Protein 6B8F (pdb70)

Sequence (172 aa):
TTSQVRQNYHQQQDSEAAINRRQINLELYASSYVYLSMSYYFDRDDDVALKKNFAKKYFLHHQQSHEEEERREEHAEKKLMKKLLQNQRGGRIFLQQDIIQQKKPDEDDWEESGLNAMEEAALHLEKKNNVNQQSSLLELLHKLATTDDKNDPHLADDFFIIEETHYLNEEQVKKAIKELGDHVTNLRKKMGGAAPPEESSGGLLAEYLFDKKHHTLGG

Solvent-accessible surface area: 9578 Å² total; per-residue (Å²): 162,28,182,81,70,145,89,12,69,133,60,0,28,44,6,0,21,153,1,3,34,43,1,21,44,0,14,91,8,1,68,30,0,2,120,17,1,92,98,139,98,33,64,18,90,26,0,12,100,32,0,48,105,28,5,105,54,4,127,94,28,0,80,88,0,50,130,0,0,80,102,25,3,0,124,48,136,104,124,113,78,115,149,16,122,88,121,68,12,122,15,0,15,40,0,0,58,30,0,37,122,15,1,114,67,0,25,101,33,0,91,106,7,42,67,38,0,75,99,73,113,1,95,97,0,9,73,20,0,73,86,84,5,34,90,69,4,87,130,14,35,130,69,3,23,59,18,3,59,72,0,139,173,79,31,9,60,157,37,48,122,4,11,108,62,3,5,99,146,72,30,76

GO terms:
  GO:0044754 autolysosome (C, IDA)
  GO:0005506 iron ion binding (F, TAS)
  GO:0070288 ferritin complex (C, TAS)
  GO:0006879 intracellular iron ion homeostasis (P, TAS)
  GO:0005515 protein binding (F, IPI)
  GO:1904724 tertiary granule lumen (C, TAS)
  GO:1904813 ficolin-1-rich granule lumen (C, TAS)
  GO:0005576 extracellular region (C, TAS)
  GO:0005829 cytosol (C, TAS)
  GO:0042802 identical protein binding (F, IPI)
  GO:0005829 cytosol (C, IDA)
  GO:0140315 iron ion sequestering activity (F, IDA)
  GO:0044754 autolysosome (C, IPI)
  GO:0048147 negative regulation of fibroblast proliferation (P, IDA)
  GO:0005737 cytoplasm (C, EXP)
  GO:0005764 lysosome (C, EXP)
  GO:0008198 ferrous iron binding (F, IMP)
  GO:0070062 extracellular exosome (C, HDA)
  GO:0005634 nucleus (C, HDA)
  GO:0004322 ferroxidase activity (F, IMP)

CATH classification: 1.20.1260.10

B-factor: mean 10.61, std 6.51, range [4.01, 51.06]

Structure (mmCIF, N/CA/C/O backbone):
data_6B8F
#
_entry.id   6B8F
#
_cell.length_a   180.040
_cell.length_b   180.040
_cell.length_c   180.040
_cell.angle_alpha   90.00
_cell.angle_beta   90.00
_cell.angle_gamma   90.00
#
_symmetry.space_group_name_H-M   'F 4 3 2'
#
loop_
_entity.id
_entity.type
_entity.pdbx_description
1 polymer 'Ferritin heavy chain'
2 non-polymer 'FE (III) ION'
3 non-polymer 'CALCIUM ION'
4 water water
#
loop_
_atom_site.group_PDB
_atom_site.id
_atom_site.type_symbol
_atom_site.label_atom_id
_atom_site.label_alt_id
_atom_site.label_comp_id
_atom_site.label_asym_id
_atom_site.label_entity_id
_atom_site.label_seq_id
_atom_site.pdbx_PDB_ins_code
_atom_site.Cartn_x
_atom_site.Cartn_y
_atom_site.Cartn_z
_atom_site.occupancy
_atom_site.B_iso_or_equiv
_atom_site.auth_seq_id
_atom_site.auth_comp_id
_atom_site.auth_asym_id
_atom_site.auth_atom_id
_atom_site.pdbx_PDB_model_num
ATOM 1 N N A THR A 1 5 ? 18.956 23.265 55.872 0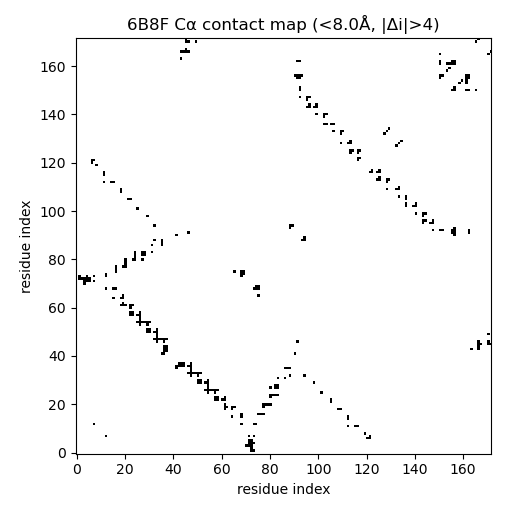.55 21.15 5 THR A N 1
ATOM 2 N N B THR A 1 5 ? 16.981 24.490 55.200 0.45 20.84 5 THR A N 1
ATOM 3 C CA A THR A 1 5 ? 19.341 23.427 54.477 0.55 18.24 5 THR A CA 1
ATOM 4 C CA B THR A 1 5 ? 18.077 23.723 54.619 0.45 21.19 5 THR A CA 1
ATOM 5 C C A THR A 1 5 ? 18.865 22.217 53.653 0.55 12.98 5 THR A C 1
ATOM 6 C C B THR A 1 5 ? 17.537 22.839 53.502 0.45 17.37 5 THR A C 1
ATOM 7 O O A THR A 1 5 ? 18.877 21.098 54.086 0.55 15.19 5 THR A O 1
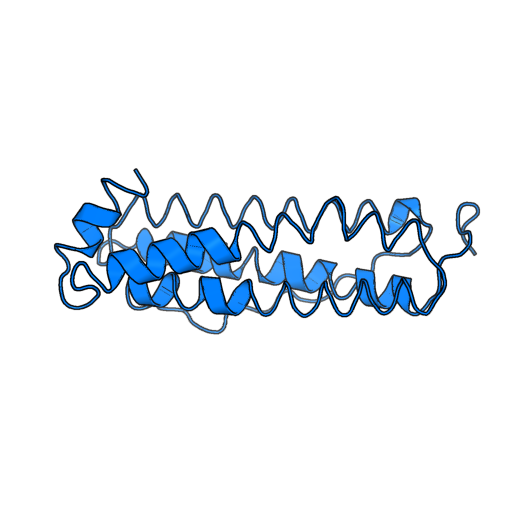ATOM 8 O O B THR A 1 5 ? 16.335 22.518 53.544 0.45 20.11 5 THR A O 1
ATOM 29 N N . SER A 1 6 ? 18.368 22.495 52.481 1.00 11.62 6 SER A N 1
ATOM 30 C CA . SER A 1 6 ? 17.946 21.458 51.574 1.00 8.21 6 SER A CA 1
ATOM 31 C C . SER A 1 6 ? 19.076 20.481 51.297 1.00 7.51 6 SER A C 1
ATOM 32 O O . SER A 1 6 ? 20.226 20.870 51.090 1.00 8.54 6 SER A O 1
ATOM 39 N N . GLN A 1 7 ? 18.713 19.192 51.236 1.00 6.65 7 GLN A N 1
ATOM 40 C CA . GLN A 1 7 ? 19.664 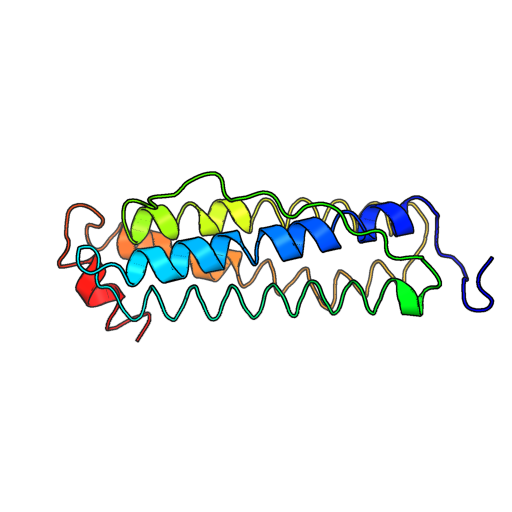18.120 50.969 1.00 6.84 7 GLN A CA 1
ATOM 41 C C . GLN A 1 7 ? 20.336 18.227 49.614 1.00 6.46 7 GLN A C 1
ATOM 42 O O . GLN A 1 7 ? 21.368 17.584 49.402 1.00 8.12 7 GLN A O 1
ATOM 56 N N . VAL A 1 8 ? 19.758 18.975 48.683 1.00 6.06 8 VAL A N 1
ATOM 57 C CA . VAL A 1 8 ? 20.354 19.110 47.359 1.00 6.27 8 VAL A CA 1
ATOM 58 C C . VAL A 1 8 ? 21.238 20.334 47.247 1.00 6.70 8 VAL A C 1
ATOM 59 O O . VAL A 1 8 ? 21.985 20.461 46.275 1.00 8.25 8 VAL A O 1
ATOM 72 N N . ARG A 1 9 ? 21.155 21.271 48.182 1.00 6.18 9 ARG A N 1
ATOM 73 C CA . ARG A 1 9 ? 21.790 22.569 47.993 1.00 6.31 9 ARG A CA 1
ATOM 74 C C . ARG A 1 9 ? 23.309 22.449 48.010 1.00 6.61 9 ARG A C 1
ATOM 75 O O . ARG A 1 9 ? 23.874 21.883 48.947 1.00 8.69 9 ARG A O 1
ATOM 96 N N . GLN A 1 10 ? 23.961 23.039 47.030 1.00 5.94 10 GLN A N 1
ATOM 97 C CA . GLN A 1 10 ? 25.412 22.990 46.941 1.00 6.37 10 GLN A CA 1
ATOM 98 C C . GLN A 1 10 ? 25.867 24.185 46.117 1.00 6.04 10 GLN A C 1
ATOM 99 O O . GLN A 1 10 ? 25.405 24.365 44.985 1.00 6.24 10 GLN A O 1
ATOM 113 N N . ASN A 1 11 ? 26.745 24.994 46.670 1.00 6.43 11 ASN A N 1
ATOM 114 C CA . ASN A 1 11 ? 27.323 26.135 45.953 1.00 6.60 11 ASN A CA 1
ATOM 115 C C . ASN A 1 11 ? 26.280 27.139 45.505 1.00 6.28 11 ASN A C 1
ATOM 116 O O . ASN A 1 11 ? 26.472 27.788 44.478 1.00 6.77 11 ASN A O 1
ATOM 127 N N . TYR A 1 12 ? 25.198 27.325 46.280 1.00 6.22 12 TYR A N 1
ATOM 128 C CA . TYR A 1 12 ? 24.078 28.163 45.878 1.00 6.14 12 TYR A CA 1
ATOM 129 C C . TYR A 1 12 ? 23.902 29.243 46.933 1.00 6.02 12 TYR A C 1
ATOM 130 O O . TYR A 1 12 ? 23.387 28.995 48.029 1.00 8.06 12 TYR A O 1
ATOM 148 N N . HIS A 1 13 ? 24.343 30.457 46.618 1.00 6.14 13 HIS A N 1
ATOM 149 C CA . HIS A 1 13 ? 24.368 31.533 47.597 1.00 6.39 13 HIS A CA 1
ATOM 150 C C . HIS A 1 13 ? 22.960 32.050 47.886 1.00 5.96 13 HIS A C 1
ATOM 151 O O . HIS A 1 13 ? 22.113 32.115 46.993 1.00 6.31 13 HIS A O 1
ATOM 165 N N . GLN A 1 14 ? 22.724 32.486 49.124 1.00 6.53 14 GLN A N 1
ATOM 166 C CA A GLN A 1 14 ? 21.439 33.081 49.446 0.28 6.97 14 GLN A CA 1
ATOM 167 C CA B GLN A 1 14 ? 21.482 33.144 49.503 0.40 5.89 14 GLN A CA 1
ATOM 168 C CA C GLN A 1 14 ? 21.447 33.092 49.459 0.32 8.20 14 GLN A CA 1
ATOM 169 C C . GLN A 1 14 ? 21.120 34.288 48.569 1.00 6.06 14 GLN A C 1
ATOM 170 O O . GLN A 1 14 ? 19.942 34.512 48.250 1.00 6.51 14 GLN A O 1
ATOM 208 N N . ASP A 1 15 ? 22.121 35.057 48.142 1.00 6.34 15 ASP A N 1
ATOM 209 C CA . ASP A 1 15 ? 21.842 36.208 47.293 1.00 6.57 15 ASP A CA 1
ATOM 210 C C . ASP A 1 15 ? 21.346 35.757 45.920 1.00 5.59 15 ASP A C 1
ATOM 211 O O . ASP A 1 15 ? 20.517 36.414 45.297 1.00 6.16 15 ASP A O 1
ATOM 220 N N . SER A 1 16 ? 21.906 34.657 45.414 1.00 5.72 16 SER A N 1
ATOM 221 C CA . SER A 1 16 ? 21.493 34.099 44.130 1.00 5.49 16 SER A CA 1
ATOM 222 C C . SER A 1 16 ? 20.051 33.604 44.212 1.00 5.45 16 SER A C 1
ATOM 223 O O . SER A 1 16 ? 19.246 33.861 43.316 1.00 5.69 16 SER A O 1
ATOM 231 N N . GLU A 1 17 ? 19.729 32.904 45.297 1.00 5.61 17 GLU A N 1
ATOM 232 C CA . GLU A 1 17 ? 18.362 32.433 45.538 1.00 5.54 17 GLU A CA 1
ATOM 233 C C . GLU A 1 17 ? 17.381 33.597 45.513 1.00 5.26 17 GLU A C 1
ATOM 234 O O . GLU A 1 17 ? 16.313 33.525 44.886 1.00 5.56 17 GLU A O 1
ATOM 246 N N . ALA A 1 18 ? 17.722 34.692 46.202 1.00 5.42 18 ALA A N 1
ATOM 247 C CA . ALA A 1 18 ? 16.859 35.865 46.215 1.00 5.97 18 ALA A CA 1
ATOM 248 C C . ALA A 1 18 ? 16.721 36.483 44.835 1.00 5.66 18 ALA A C 1
ATOM 249 O O . ALA A 1 18 ? 15.623 36.888 44.418 1.00 6.04 18 ALA A O 1
ATOM 256 N N . ALA A 1 19 ? 17.826 36.568 44.097 1.00 5.67 19 ALA A N 1
ATOM 257 C CA . ALA A 1 19 ? 17.801 37.147 42.758 1.00 5.75 19 ALA A CA 1
ATOM 258 C C . ALA A 1 19 ? 16.955 36.321 41.809 1.00 5.12 19 ALA A C 1
ATOM 259 O O . ALA A 1 19 ? 16.293 36.877 40.935 1.00 5.67 19 ALA A O 1
ATOM 266 N N . ILE A 1 20 ? 16.973 35.003 41.961 1.00 5.02 20 ILE A N 1
ATOM 267 C CA . ILE A 1 20 ? 16.119 34.150 41.147 1.00 4.97 20 ILE A CA 1
ATOM 268 C C . ILE A 1 20 ? 14.644 34.400 41.474 1.00 4.87 20 ILE A C 1
ATOM 269 O O . ILE A 1 20 ? 13.819 34.471 40.561 1.00 5.04 20 ILE A O 1
ATOM 285 N N . ASN A 1 21 ? 14.291 34.558 42.764 1.00 4.79 21 ASN A N 1
ATOM 286 C CA . ASN A 1 21 ? 12.919 34.926 43.074 1.00 4.89 21 ASN A CA 1
ATOM 287 C C . ASN A 1 21 ? 12.521 36.242 42.422 1.00 4.70 21 ASN A C 1
ATOM 288 O O . ASN A 1 21 ? 11.392 36.384 41.928 1.00 5.17 21 ASN A O 1
ATOM 299 N N . ARG A 1 22 ? 13.407 37.230 42.420 1.00 4.98 22 ARG A N 1
ATOM 300 C CA A ARG A 1 22 ? 13.085 38.497 41.759 0.60 5.01 22 ARG A CA 1
ATOM 301 C CA B ARG A 1 22 ? 13.090 38.501 41.769 0.40 6.65 22 ARG A CA 1
ATOM 302 C C . ARG A 1 22 ? 12.905 38.304 40.272 1.00 5.13 22 ARG A C 1
ATOM 303 O O . ARG A 1 22 ? 12.013 38.908 39.664 1.00 5.72 22 ARG A O 1
ATOM 343 N N . GLN A 1 23 ? 13.751 37.476 39.646 1.00 5.16 23 GLN A N 1
ATOM 344 C CA . GLN A 1 23 ? 13.655 37.249 38.215 1.00 5.13 23 GLN A CA 1
ATOM 345 C C . GLN A 1 23 ? 12.366 36.529 37.856 1.00 4.95 23 GLN A C 1
ATOM 346 O O . GLN A 1 23 ? 11.758 36.826 36.812 1.00 5.35 23 GLN A O 1
ATOM 360 N N . ILE A 1 24 ? 11.934 35.579 38.689 1.00 4.69 24 ILE A N 1
ATOM 361 C CA . ILE A 1 24 ? 10.643 34.919 38.471 1.00 4.76 24 ILE A CA 1
ATOM 362 C C . ILE A 1 24 ? 9.549 35.978 38.382 1.00 4.64 24 ILE A C 1
ATOM 363 O O . ILE A 1 24 ? 8.699 35.954 37.492 1.00 5.13 24 ILE A O 1
ATOM 379 N N . ASN A 1 25 ? 9.537 36.903 39.341 1.00 4.75 25 ASN A N 1
ATOM 380 C CA . ASN A 1 25 ? 8.508 37.946 39.319 1.00 4.67 25 ASN A CA 1
ATOM 381 C C . ASN A 1 25 ? 8.582 38.779 38.057 1.00 4.61 25 ASN A C 1
ATOM 382 O O . ASN A 1 25 ? 7.545 39.126 37.479 1.00 5.07 25 ASN A O 1
ATOM 393 N N . LEU A 1 26 ? 9.793 39.132 37.618 1.00 4.84 26 LEU A N 1
ATOM 394 C CA . LEU A 1 26 ? 9.950 39.971 36.433 1.00 5.24 26 LEU A CA 1
ATOM 395 C C . LEU A 1 26 ? 9.457 39.271 35.173 1.00 5.12 26 LEU A C 1
ATOM 396 O O . LEU A 1 26 ? 8.839 39.899 34.311 1.00 5.52 26 LEU A O 1
ATOM 412 N N . GLU A 1 27 ? 9.708 37.975 35.042 1.00 5.15 27 GLU A N 1
ATOM 413 C CA . GLU A 1 27 ? 9.212 37.231 33.892 1.00 5.22 27 GLU A CA 1
ATOM 414 C C . GLU A 1 27 ? 7.698 37.144 33.922 1.00 5.05 27 GLU A C 1
ATOM 415 O O . GLU A 1 27 ? 7.032 37.272 32.886 1.00 5.34 27 GLU A O 1
ATOM 427 N N . LEU A 1 28 ? 7.111 36.914 35.106 1.00 4.72 28 LEU A N 1
ATOM 428 C CA . LEU A 1 28 ? 5.660 36.916 35.229 1.00 4.94 28 LEU A CA 1
ATOM 429 C C . LEU A 1 28 ? 5.080 38.285 34.900 1.00 4.58 28 LEU A C 1
ATOM 430 O O . LEU A 1 28 ? 4.010 38.386 34.269 1.00 5.29 28 LEU A O 1
ATOM 446 N N . TYR A 1 29 ? 5.746 39.358 35.312 1.00 4.73 29 TYR A N 1
ATOM 447 C CA . TYR A 1 29 ? 5.348 40.715 34.960 1.00 4.88 29 TYR A CA 1
ATOM 448 C C . TYR A 1 29 ? 5.373 40.904 33.461 1.00 4.72 29 TYR A C 1
ATOM 449 O O . TYR A 1 29 ? 4.407 41.406 32.866 1.00 5.03 29 TYR A O 1
ATOM 467 N N . ALA A 1 30 ? 6.460 40.490 32.808 1.00 4.91 30 ALA A N 1
ATOM 468 C CA . ALA A 1 30 ? 6.524 40.613 31.350 1.00 5.13 30 ALA A CA 1
ATOM 469 C C . ALA A 1 30 ? 5.393 39.840 30.687 1.00 4.74 30 ALA A C 1
ATOM 470 O O . ALA A 1 30 ? 4.789 40.316 29.723 1.00 5.22 30 ALA A O 1
ATOM 477 N N . SER A 1 31 ? 5.076 38.641 31.194 1.00 4.86 31 SER A N 1
ATOM 478 C CA A SER A 1 31 ? 3.956 37.892 30.661 0.88 4.92 31 SER A CA 1
ATOM 479 C CA B SER A 1 31 ? 3.949 37.894 30.651 0.12 4.96 31 SER A CA 1
ATOM 480 C C . SER A 1 31 ? 2.670 38.711 30.732 1.00 4.66 31 SER A C 1
ATOM 481 O O . SER A 1 31 ? 1.840 38.683 29.803 1.00 5.14 31 SER A O 1
ATOM 495 N N . TYR A 1 32 ? 2.469 39.418 31.837 1.00 4.58 32 TYR A N 1
ATOM 496 C CA . TYR A 1 32 ? 1.247 40.186 32.055 1.00 4.66 32 TYR A CA 1
ATOM 497 C C . TYR A 1 32 ? 1.201 41.410 31.154 1.00 4.50 32 TYR A C 1
ATOM 498 O O . TYR A 1 32 ? 0.146 41.741 30.599 1.00 4.96 32 TYR A O 1
ATOM 516 N N . VAL A 1 33 ? 2.337 42.087 30.963 1.00 4.80 33 VAL A N 1
ATOM 517 C CA . VAL A 1 33 ? 2.396 43.211 30.017 1.00 4.96 33 VAL A CA 1
ATOM 518 C C . VAL A 1 33 ? 1.987 42.748 28.635 1.00 4.61 33 VAL A C 1
ATOM 519 O O . VAL A 1 33 ? 1.172 43.395 27.956 1.00 4.71 33 VAL A O 1
ATOM 532 N N . TYR A 1 34 ? 2.549 41.629 28.181 1.00 4.57 34 TYR A N 1
ATOM 533 C CA . TYR A 1 34 ? 2.209 41.135 26.858 1.00 4.73 34 TYR A CA 1
ATOM 534 C C . TYR A 1 34 ? 0.744 40.721 26.751 1.00 4.72 34 TYR A C 1
ATOM 535 O O . TYR A 1 34 ? 0.129 40.904 25.698 1.00 5.16 34 TYR A O 1
ATOM 553 N N . LEU A 1 35 ? 0.169 40.148 27.807 1.00 4.57 35 LEU A N 1
ATOM 554 C CA . LEU A 1 35 ? -1.249 39.815 27.821 1.00 4.86 35 LEU A CA 1
ATOM 555 C C . LEU A 1 35 ? -2.099 41.066 27.617 1.00 4.54 35 LEU A C 1
ATOM 556 O O . LEU A 1 35 ? -3.050 41.082 26.833 1.00 4.85 35 LEU A O 1
ATOM 572 N N . SER A 1 36 ? -1.751 42.132 28.344 1.00 4.49 36 SER A N 1
ATOM 573 C CA . SER A 1 36 ? -2.448 43.410 28.190 1.00 4.51 36 SER A CA 1
ATOM 574 C C . SER A 1 36 ? -2.346 43.928 26.771 1.00 4.63 36 SER A C 1
ATOM 575 O O . SER A 1 36 ? -3.354 44.348 26.174 1.00 5.16 36 SER A O 1
ATOM 583 N N . MET A 1 37 ? -1.140 43.935 26.217 1.00 4.55 37 MET A N 1
ATOM 584 C CA . MET A 1 37 ? -0.958 44.403 24.847 1.00 4.83 37 MET A CA 1
ATOM 585 C C . MET A 1 37 ? -1.808 43.586 23.889 1.00 4.84 37 MET A C 1
ATOM 586 O O . MET A 1 37 ? -2.439 44.130 22.989 1.00 5.27 37 MET A O 1
ATOM 600 N N . SER A 1 38 ? -1.793 42.272 24.044 1.00 4.89 38 SER A N 1
ATOM 601 C CA . SER A 1 38 ? -2.530 41.406 23.133 1.00 5.03 38 SER A CA 1
ATOM 602 C C . SER A 1 38 ? -3.981 41.829 23.011 1.00 4.90 38 SER A C 1
ATOM 603 O O . SER A 1 38 ? -4.507 42.009 21.919 1.00 5.40 38 SER A O 1
ATOM 611 N N . TYR A 1 39 ? -4.653 41.936 24.165 1.00 4.71 39 TYR A N 1
ATOM 612 C CA . TYR A 1 39 ? -6.071 42.218 24.129 1.00 4.96 39 TYR A CA 1
ATOM 613 C C . TYR A 1 39 ? -6.377 43.657 23.785 1.00 5.15 39 TYR A C 1
ATOM 614 O O . TYR A 1 39 ? -7.490 43.931 23.300 1.00 6.35 39 TYR A O 1
ATOM 632 N N . TYR A 1 40 ? -5.438 44.582 23.911 1.00 4.67 40 TYR A N 1
ATOM 633 C CA . TYR A 1 40 ? -5.626 45.910 23.354 1.00 4.82 40 TYR A CA 1
ATOM 634 C C . TYR A 1 40 ? -5.861 45.824 21.845 1.00 4.50 40 TYR A C 1
ATOM 635 O O . TYR A 1 40 ? -6.743 46.481 21.292 1.00 4.85 40 TYR A O 1
ATOM 653 N N . PHE A 1 41 ? -5.060 44.987 21.153 1.00 4.53 41 PHE A N 1
ATOM 654 C CA . PHE A 1 41 ? -5.195 44.840 19.707 1.00 4.97 41 PHE A CA 1
ATOM 655 C C . PHE A 1 41 ? -6.439 44.080 19.294 1.00 4.90 41 PHE A C 1
ATOM 656 O O . PHE A 1 41 ? -6.807 44.127 18.111 1.00 5.80 41 PHE A O 1
ATOM 673 N N . ASP A 1 42 ? -7.085 43.397 20.235 1.00 4.84 42 ASP A N 1
ATOM 674 C CA . ASP A 1 42 ? -8.360 42.725 20.045 1.00 5.21 42 ASP A CA 1
ATOM 675 C C . ASP A 1 42 ? -9.561 43.651 20.223 1.00 5.04 42 ASP A C 1
ATOM 676 O O . ASP A 1 42 ? -10.700 43.237 19.944 1.00 6.28 42 ASP A O 1
ATOM 685 N N . ARG A 1 43 ? -9.361 44.876 20.677 1.00 4.95 43 ARG A N 1
ATOM 686 C CA . ARG A 1 43 ? -10.463 45.814 20.785 1.00 5.15 43 ARG A CA 1
ATOM 687 C C . ARG A 1 43 ? -11.067 46.090 19.420 1.00 4.87 43 ARG A C 1
ATOM 688 O O . ARG A 1 43 ? -10.368 46.188 18.404 1.00 5.46 43 ARG A O 1
ATOM 709 N N . ASP A 1 44 ? -12.384 46.337 19.386 1.00 5.20 44 ASP A N 1
ATOM 710 C CA . ASP A 1 44 ? -13.064 46.613 18.109 1.00 5.59 44 ASP A CA 1
ATOM 711 C C . ASP A 1 44 ? -12.599 47.886 17.445 1.00 5.52 44 ASP A C 1
ATOM 712 O O . ASP A 1 44 ? -12.764 48.009 16.224 1.00 6.47 44 ASP A O 1
ATOM 721 N N . ASP A 1 45 ? -12.058 48.829 18.216 1.00 5.36 45 ASP A N 1
ATOM 722 C CA A ASP A 1 45 ? -11.579 50.117 17.739 0.50 5.67 45 ASP A CA 1
ATOM 723 C CA B ASP A 1 45 ? -11.578 50.124 17.762 0.50 5.50 45 ASP A CA 1
ATOM 724 C C . ASP A 1 45 ? -10.080 50.130 17.515 1.00 5.38 45 ASP A C 1
ATOM 725 O O . ASP A 1 45 ? -9.515 51.198 17.256 1.00 6.18 45 ASP A O 1
ATOM 741 N N . VAL A 1 46 ? -9.445 48.961 17.530 1.00 5.20 46 VAL A N 1
ATOM 742 C CA . VAL A 1 46 ? -8.016 48.801 17.243 1.00 5.67 46 VAL A CA 1
ATOM 743 C C . VAL A 1 46 ? -7.894 47.744 16.144 1.00 5.92 46 VAL A C 1
ATOM 744 O O . VAL A 1 46 ? -7.424 48.040 15.044 1.00 7.43 46 VAL A O 1
ATOM 757 N N . ALA A 1 47 ? -8.310 46.516 16.446 1.00 5.59 47 ALA A N 1
ATOM 758 C CA . ALA A 1 47 ? -8.682 45.500 15.460 1.00 6.17 47 ALA A CA 1
ATOM 759 C C . ALA A 1 47 ? -7.502 45.078 14.573 1.00 6.06 47 ALA A C 1
ATOM 760 O O . ALA A 1 47 ? -7.616 44.981 13.346 1.00 8.49 47 ALA A O 1
ATOM 767 N N . LEU A 1 48 ? -6.384 44.754 15.207 1.00 5.36 48 LEU A N 1
ATOM 768 C CA . LEU A 1 48 ? -5.195 44.228 14.515 1.00 5.37 48 LEU A CA 1
ATOM 769 C C . LEU A 1 48 ? -4.915 42.834 15.071 1.00 5.15 48 LEU A C 1
ATOM 770 O O . LEU A 1 48 ? -4.222 42.643 16.073 1.00 5.46 48 LEU A O 1
ATOM 786 N N . LYS A 1 49 ? -5.501 41.823 14.412 1.00 5.41 49 LYS A N 1
ATOM 787 C CA A LYS A 1 49 ? -5.561 40.462 14.948 0.52 6.26 49 LYS A CA 1
ATOM 788 C CA B LYS A 1 49 ? -5.549 40.507 15.027 0.48 5.96 49 LYS A CA 1
ATOM 789 C C . LYS A 1 49 ? -4.190 39.821 15.070 1.00 5.16 49 LYS A C 1
ATOM 790 O O . LYS A 1 49 ? -4.001 38.961 15.939 1.00 5.76 49 LYS A O 1
ATOM 806 N N . ASN A 1 50 ? -3.283 40.137 14.164 1.00 5.31 50 ASN A N 1
ATOM 807 C CA . ASN A 1 50 ? -1.956 39.529 14.216 1.00 5.33 50 ASN A CA 1
ATOM 808 C C . ASN A 1 50 ? -1.045 40.199 15.223 1.00 5.22 50 ASN A C 1
ATOM 809 O O . ASN A 1 50 ? -0.215 39.511 15.828 1.00 5.83 50 ASN A O 1
ATOM 820 N N . PHE A 1 51 ? -1.189 41.496 15.467 1.00 5.09 51 PHE A N 1
ATOM 821 C CA . PHE A 1 51 ? -0.583 42.082 16.662 1.00 5.15 51 PHE A CA 1
ATOM 822 C C . PHE A 1 51 ? -1.100 41.364 17.907 1.00 4.99 51 PHE A C 1
ATOM 823 O O . PHE A 1 51 ? -0.324 41.050 18.821 1.00 5.12 51 PHE A O 1
ATOM 840 N N . ALA A 1 52 ? -2.414 41.140 17.986 1.00 4.91 52 ALA A N 1
ATOM 841 C CA . ALA A 1 52 ? -2.963 40.458 19.149 1.00 5.01 52 ALA A CA 1
ATOM 842 C C . ALA A 1 52 ? -2.338 39.074 19.306 1.00 5.36 52 ALA A C 1
ATOM 843 O O . ALA A 1 52 ? -1.921 38.682 20.408 1.00 5.63 52 ALA A O 1
ATOM 850 N N . LYS A 1 53 ? -2.251 38.317 18.216 1.00 5.51 53 LYS A N 1
ATOM 851 C CA A LYS A 1 53 ? -1.681 36.973 18.305 0.53 5.85 53 LYS A CA 1
ATOM 852 C CA B LYS A 1 53 ? -1.672 36.975 18.250 0.47 6.45 53 LYS A CA 1
ATOM 853 C C . LYS A 1 53 ? -0.206 37.020 18.674 1.00 5.65 53 LYS A C 1
ATOM 854 O O . LYS A 1 53 ? 0.246 36.200 19.477 1.00 6.61 53 LYS A O 1
ATOM 876 N N . TYR A 1 54 ? 0.556 37.935 18.091 1.00 5.70 54 TYR A N 1
ATOM 877 C CA . TYR A 1 54 ? 1.975 38.058 18.387 1.00 5.90 54 TYR A CA 1
ATOM 878 C C . TYR A 1 54 ? 2.190 38.260 19.875 1.00 5.45 54 TYR A C 1
ATOM 879 O O . TYR A 1 54 ? 3.021 37.589 20.504 1.00 6.19 54 TYR A O 1
ATOM 897 N N . PHE A 1 55 ? 1.480 39.225 20.449 1.00 5.44 55 PHE A N 1
ATOM 898 C CA . PHE A 1 55 ? 1.692 39.524 21.864 1.00 5.65 55 PHE A CA 1
ATOM 899 C C . PHE A 1 55 ? 1.164 38.413 22.760 1.00 5.25 55 PHE A C 1
ATOM 900 O O . PHE A 1 55 ? 1.726 38.190 23.832 1.00 6.09 55 PHE A O 1
ATOM 917 N N . LEU A 1 56 ? 0.096 37.708 22.362 1.00 5.64 56 LEU A N 1
ATOM 918 C CA . LEU A 1 56 ? -0.360 36.598 23.187 1.00 5.90 56 LEU A CA 1
ATOM 919 C C . LEU A 1 56 ? 0.686 35.499 23.220 1.00 6.05 56 LEU A C 1
ATOM 920 O O . LEU A 1 56 ? 0.949 34.888 24.267 1.00 6.24 56 LEU A O 1
ATOM 936 N N . HIS A 1 57 ? 1.301 35.217 22.065 1.00 6.31 57 HIS A N 1
ATOM 937 C CA A HIS A 1 57 ? 2.392 34.254 22.011 0.65 6.85 57 HIS A CA 1
ATOM 938 C CA B HIS A 1 57 ? 2.380 34.234 22.041 0.35 7.49 57 HIS A CA 1
ATOM 939 C C . HIS A 1 57 ? 3.531 34.679 22.928 1.00 6.47 57 HIS A C 1
ATOM 940 O O . HIS A 1 57 ? 4.073 33.869 23.689 1.00 7.12 57 HIS A O 1
ATOM 966 N N . GLN A 1 58 ? 3.900 35.953 22.876 1.00 6.33 58 GLN A N 1
ATOM 967 C CA A GLN A 1 58 ? 4.928 36.476 23.767 0.25 6.99 58 GLN A CA 1
ATOM 968 C CA B GLN A 1 58 ? 4.956 36.432 23.763 0.75 6.50 58 GLN A CA 1
ATOM 969 C C . GLN A 1 58 ? 4.558 36.254 25.222 1.00 6.07 58 GLN A C 1
ATOM 970 O O . GLN A 1 58 ? 5.395 35.887 26.048 1.00 6.83 58 GLN A O 1
ATOM 996 N N . SER A 1 59 ? 3.298 36.513 25.568 1.00 5.72 59 SER A N 1
ATOM 997 C CA . SER A 1 59 ? 2.833 36.330 26.931 1.00 5.52 59 SER A CA 1
ATOM 998 C C . SER A 1 59 ? 3.025 34.900 27.403 1.00 5.36 59 SER A C 1
ATOM 999 O O . SER A 1 59 ? 3.492 34.629 28.514 1.00 6.02 59 SER A O 1
ATOM 1007 N N . HIS A 1 60 ? 2.623 33.940 26.571 1.00 5.69 60 HIS A N 1
ATOM 1008 C CA . HIS A 1 60 ? 2.744 32.537 26.929 1.00 6.02 60 HIS A CA 1
ATOM 1009 C C . HIS A 1 60 ? 4.201 32.123 27.030 1.00 6.38 60 HIS A C 1
ATOM 1010 O O . HIS A 1 60 ? 4.575 31.346 27.927 1.00 7.20 60 HIS A O 1
ATOM 1024 N N . GLU A 1 61 ? 5.059 32.629 26.151 1.00 6.60 61 GLU A N 1
ATOM 1025 C CA A GLU A 1 61 ? 6.472 32.300 26.245 0.37 5.95 61 GLU A CA 1
ATOM 1026 C CA B GLU A 1 61 ? 6.494 32.356 26.215 0.35 8.20 61 GLU A CA 1
ATOM 1027 C CA C GLU A 1 61 ? 6.480 32.321 26.232 0.28 8.36 61 GLU A CA 1
ATOM 1028 C C . GLU A 1 61 ? 7.087 32.856 27.523 1.00 6.71 61 GLU A C 1
ATOM 1029 O O . GLU A 1 61 ? 7.916 32.185 28.149 1.00 7.25 61 GLU A O 1
ATOM 1061 N N . GLU A 1 62 ? 6.701 34.067 27.946 1.00 6.40 62 GLU A N 1
ATOM 1062 C CA . GLU A 1 62 ? 7.240 34.625 29.191 1.00 6.43 62 GLU A CA 1
ATOM 1063 C C . GLU A 1 62 ? 6.832 33.766 30.382 1.00 6.28 62 GLU A C 1
ATOM 1064 O O . GLU A 1 62 ? 7.610 33.589 31.321 1.00 6.81 62 GLU A O 1
ATOM 1076 N N . ARG A 1 63 ? 5.602 33.229 30.366 1.00 6.17 63 ARG A N 1
ATOM 1077 C CA A ARG A 1 63 ? 5.204 32.314 31.436 0.53 6.56 63 ARG A CA 1
ATOM 1078 C CA B ARG A 1 63 ? 5.193 32.311 31.420 0.47 6.93 63 ARG A CA 1
ATOM 1079 C C . ARG A 1 63 ? 6.108 31.094 31.457 1.00 6.19 63 ARG A C 1
ATOM 1080 O O . ARG A 1 63 ? 6.516 30.643 32.526 1.00 6.73 63 ARG A O 1
ATOM 1120 N N . GLU A 1 64 ? 6.424 30.543 30.283 1.00 6.67 64 GLU A N 1
ATOM 1121 C CA A GLU A 1 64 ? 7.359 29.414 30.219 0.61 7.21 64 GLU A CA 1
ATOM 1122 C CA B GLU A 1 64 ? 7.336 29.412 30.249 0.39 7.70 64 GLU A CA 1
ATOM 1123 C C . GLU A 1 64 ? 8.703 29.792 30.826 1.00 6.87 64 GLU A C 1
ATOM 1124 O O . GLU A 1 64 ? 9.324 28.991 31.539 1.00 7.52 64 GLU A O 1
ATOM 1146 N N . HIS A 1 65 ? 9.184 30.999 30.537 1.00 7.09 65 HIS A N 1
ATOM 1147 C CA . HIS A 1 65 ? 10.459 31.479 31.078 1.00 7.78 65 HIS A CA 1
ATOM 1148 C C . HIS A 1 65 ? 10.409 31.527 32.601 1.00 6.51 65 HIS A C 1
ATOM 1149 O O . HIS A 1 65 ? 11.392 31.182 33.270 1.00 7.05 65 HIS A O 1
ATOM 1163 N N . ALA A 1 66 ? 9.292 32.005 33.154 1.00 6.03 66 ALA A N 1
ATOM 1164 C CA . ALA A 1 66 ? 9.131 32.055 34.597 1.00 5.91 66 ALA A CA 1
ATOM 1165 C C . ALA A 1 66 ? 9.113 30.665 35.199 1.00 5.53 66 ALA A C 1
ATOM 1166 O O . ALA A 1 66 ? 9.744 30.419 36.228 1.00 6.24 66 ALA A O 1
ATOM 1173 N N . GLU A 1 67 ? 8.376 29.743 34.574 1.00 5.51 67 GLU A N 1
ATOM 1174 C CA . GLU A 1 67 ? 8.259 28.379 35.083 1.00 5.95 67 GLU A CA 1
ATOM 1175 C C . GLU A 1 67 ? 9.630 27.701 35.112 1.00 5.41 67 GLU A C 1
ATOM 1176 O O . GLU A 1 67 ? 9.937 26.952 36.037 1.00 6.06 67 GLU A O 1
ATOM 1188 N N . LYS A 1 68 ? 10.466 27.949 34.104 1.00 5.71 68 LYS A N 1
ATOM 1189 C CA A LYS A 1 68 ? 11.787 27.347 34.068 0.53 5.97 68 LYS A CA 1
ATOM 1190 C CA B LYS A 1 68 ? 11.789 27.343 34.069 0.47 5.84 68 LYS A CA 1
ATOM 1191 C C . LYS A 1 68 ? 12.672 27.868 35.195 1.00 5.15 68 LYS A C 1
ATOM 1192 O O . LYS A 1 68 ? 13.496 27.123 35.735 1.00 5.49 68 LYS A O 1
ATOM 1228 N N . LEU A 1 69 ? 12.538 29.135 35.566 1.00 5.03 69 LEU A N 1
ATOM 1229 C CA . LEU A 1 69 ? 13.245 29.686 36.725 1.00 5.27 69 LEU A CA 1
ATOM 1230 C C . LEU A 1 69 ? 12.747 29.100 38.045 1.00 4.86 69 LEU A C 1
ATOM 1231 O O . LEU A 1 69 ? 13.530 28.891 38.970 1.00 5.21 69 LEU A O 1
ATOM 1247 N N . MET A 1 70 ? 11.434 28.844 38.145 1.00 4.98 70 MET A N 1
ATOM 1248 C CA . MET A 1 70 ? 10.879 28.154 39.310 1.00 4.96 70 MET A CA 1
ATOM 1249 C C . MET A 1 70 ? 11.462 26.757 39.422 1.00 4.83 70 MET A C 1
ATOM 1250 O O . MET A 1 70 ? 11.861 26.312 40.509 1.00 5.11 70 MET A O 1
ATOM 1264 N N . LYS A 1 71 ? 11.532 26.048 38.289 1.00 4.93 71 LYS A N 1
ATOM 1265 C CA A LYS A 1 71 ? 12.168 24.737 38.262 0.42 4.63 71 LYS A CA 1
ATOM 1266 C CA B LYS A 1 71 ? 12.163 24.735 38.275 0.58 5.50 71 LYS A CA 1
ATOM 1267 C C . LYS A 1 71 ? 13.616 24.839 38.728 1.00 4.67 71 LYS A C 1
ATOM 1268 O O . LYS A 1 71 ? 14.081 23.999 39.513 1.00 5.02 71 LYS A O 1
ATOM 1304 N N . LEU A 1 72 ? 14.357 25.825 38.230 1.00 4.80 72 LEU A N 1
ATOM 1305 C CA A LEU A 1 72 ? 15.755 26.031 38.616 0.60 5.04 72 LEU A CA 1
ATOM 1306 C CA B LEU A 1 72 ? 15.752 26.017 38.614 0.40 5.02 72 LEU A CA 1
ATOM 1307 C C . LEU A 1 72 ? 15.896 26.232 40.115 1.00 4.65 72 LEU A C 1
ATOM 1308 O O . LEU A 1 72 ? 16.761 25.631 40.762 1.00 5.08 72 LEU A O 1
ATOM 1338 N N . GLN A 1 73 ? 15.051 27.092 40.692 1.00 4.76 73 GLN A N 1
ATOM 1339 C CA . GLN A 1 73 ? 15.108 27.352 42.121 1.00 4.89 73 GLN A CA 1
ATOM 1340 C C . GLN A 1 73 ? 15.035 26.036 42.878 1.00 4.68 73 GLN A C 1
ATOM 1341 O O . GLN A 1 73 ? 15.854 25.760 43.770 1.00 5.37 73 GLN A O 1
ATOM 1355 N N . ASN A 1 74 ? 14.056 25.201 42.525 1.00 4.53 74 ASN A N 1
ATOM 1356 C CA . ASN A 1 74 ? 13.935 23.913 43.195 1.00 4.64 74 ASN A CA 1
ATOM 1357 C C . ASN A 1 74 ? 15.082 22.967 42.877 1.00 4.63 74 ASN A C 1
ATOM 1358 O O . ASN A 1 74 ? 15.528 22.206 43.753 1.00 5.16 74 ASN A O 1
ATOM 1369 N N . GLN A 1 75 ? 15.587 22.973 41.652 1.00 4.68 75 GLN A N 1
ATOM 1370 C CA . GLN A 1 75 ? 16.729 22.125 41.316 1.00 5.11 75 GLN A CA 1
ATOM 1371 C C . GLN A 1 75 ? 17.910 22.395 42.219 1.00 5.20 75 GLN A C 1
ATOM 1372 O O . GLN A 1 75 ? 18.654 21.480 42.588 1.00 6.05 75 GLN A O 1
ATOM 1386 N N . ARG A 1 76 ? 18.131 23.678 42.537 1.00 4.99 76 ARG A N 1
ATOM 1387 C CA . ARG A 1 76 ? 19.271 24.085 43.333 1.00 5.13 76 ARG A CA 1
ATOM 1388 C C . ARG A 1 76 ? 19.016 24.035 44.829 1.00 5.40 76 ARG A C 1
ATOM 1389 O O . ARG A 1 76 ? 19.942 24.267 45.614 1.00 6.14 76 ARG A O 1
ATOM 1410 N N . GLY A 1 77 ? 17.783 23.736 45.251 1.00 5.50 77 GLY A N 1
ATOM 1411 C CA . GLY A 1 77 ? 17.470 23.677 46.664 1.00 5.91 77 GLY A CA 1
ATOM 1412 C C . GLY A 1 77 ? 17.124 25.003 47.280 1.00 5.74 77 GLY A C 1
ATOM 1413 O O . GLY A 1 77 ? 17.020 25.085 48.502 1.00 7.96 77 GLY A O 1
ATOM 1417 N N . GLY A 1 78 ? 16.922 26.027 46.462 1.00 5.89 78 GLY A N 1
ATOM 1418 C CA . GLY A 1 78 ? 16.336 27.260 46.940 1.00 6.05 78 GLY A CA 1
ATOM 1419 C C . GLY A 1 78 ? 14.845 27.110 47.127 1.00 5.34 78 GLY A C 1
ATOM 1420 O O . GLY A 1 78 ? 14.250 26.106 46.750 1.00 6.46 78 GLY A O 1
ATOM 1424 N N . ARG A 1 79 ? 14.236 28.144 47.680 1.00 5.65 79 ARG A N 1
ATOM 1425 C CA . ARG A 1 79 ? 12.823 28.139 47.982 1.00 5.54 79 ARG A CA 1
ATOM 1426 C C . ARG A 1 79 ? 12.149 29.296 47.273 1.00 5.28 79 ARG A C 1
ATOM 1427 O O . ARG A 1 79 ? 12.561 30.466 47.399 1.00 6.45 79 ARG A O 1
ATOM 1448 N N . ILE A 1 80 ? 11.100 28.977 46.538 1.00 4.98 80 ILE A N 1
ATOM 1449 C CA . ILE A 1 80 ? 10.339 29.950 45.788 1.00 4.93 80 ILE A CA 1
ATOM 1450 C C . ILE A 1 80 ? 9.498 30.791 46.734 1.00 4.92 80 ILE A C 1
ATOM 1451 O O . ILE A 1 80 ? 8.708 30.271 47.528 1.00 5.43 80 ILE A O 1
ATOM 1467 N N . PHE A 1 81 ? 9.625 32.111 46.600 1.00 4.97 81 PHE A N 1
ATOM 1468 C CA . PHE A 1 81 ? 8.752 33.074 47.264 1.00 5.03 81 PHE A CA 1
ATOM 1469 C C . PHE A 1 81 ? 8.199 33.984 46.188 1.00 5.11 81 PHE A C 1
ATOM 1470 O O . PHE A 1 81 ? 8.941 34.791 45.594 1.00 5.90 81 PHE A O 1
ATOM 1487 N N . LEU A 1 82 ? 6.924 33.820 45.894 1.00 5.16 82 LEU A N 1
ATOM 1488 C CA . LEU A 1 82 ? 6.238 34.618 44.899 1.00 5.02 82 LEU A CA 1
ATOM 1489 C C . LEU A 1 82 ? 5.846 35.969 45.486 1.00 5.31 82 LEU A C 1
ATOM 1490 O O . LEU A 1 82 ? 5.638 36.112 46.691 1.00 7.29 82 LEU A O 1
ATOM 1506 N N . GLN A 1 83 ? 5.722 36.947 44.600 1.00 5.13 83 GLN A N 1
ATOM 1507 C CA A GLN A 1 83 ? 5.241 38.264 44.956 0.73 5.20 83 GLN A CA 1
ATOM 1508 C CA B GLN A 1 83 ? 5.332 38.324 44.878 0.27 4.86 83 GLN A CA 1
ATOM 1509 C C . GLN A 1 83 ? 4.126 38.677 44.016 1.00 4.51 83 GLN A C 1
ATOM 1510 O O . GLN A 1 83 ? 3.881 38.048 42.981 1.00 4.97 83 GLN A O 1
ATOM 1536 N N . ASP A 1 84 ? 3.412 39.748 44.361 1.00 4.55 84 ASP A N 1
ATOM 1537 C CA . ASP A 1 84 ? 2.355 40.210 43.492 1.00 4.64 84 ASP A CA 1
ATOM 1538 C C . ASP A 1 84 ? 2.900 40.436 42.086 1.00 4.59 84 ASP A C 1
ATOM 1539 O O . ASP A 1 84 ? 4.044 40.881 41.903 1.00 5.34 84 ASP A O 1
ATOM 1548 N N . ILE A 1 85 ? 2.058 40.194 41.089 1.00 4.97 85 ILE A N 1
ATOM 1549 C CA A ILE A 1 85 ? 2.378 40.569 39.714 0.79 5.52 85 ILE A CA 1
ATOM 1550 C CA B ILE A 1 85 ? 2.366 40.564 39.707 0.21 5.70 85 ILE A CA 1
ATOM 1551 C C . ILE A 1 85 ? 1.742 41.923 39.458 1.00 5.48 85 ILE A C 1
ATOM 1552 O O . ILE A 1 85 ? 0.517 42.044 39.424 1.00 6.12 85 ILE A O 1
ATOM 1582 N N . GLN A 1 86 ? 2.563 42.953 39.353 1.00 6.26 86 GLN A N 1
ATOM 1583 C CA A GLN A 1 86 ? 2.046 44.304 39.179 0.80 5.87 86 GLN A CA 1
ATOM 1584 C CA B GLN A 1 86 ? 2.037 44.295 39.189 0.20 6.61 86 GLN A CA 1
ATOM 1585 C C . GLN A 1 86 ? 1.326 44.431 37.848 1.00 5.97 86 GLN A C 1
ATOM 1586 O O . GLN A 1 86 ? 1.784 43.924 36.821 1.00 6.77 86 GLN A O 1
ATOM 1612 N N . LYS A 1 87 ? 0.231 45.190 37.851 1.00 6.26 87 LYS A N 1
ATOM 1613 C CA A LYS A 1 87 ? -0.398 45.493 36.591 0.61 6.51 87 LYS A CA 1
ATOM 1614 C CA B LYS A 1 87 ? -0.405 45.505 36.594 0.39 6.48 87 LYS A CA 1
ATOM 1615 C C . LYS A 1 87 ? 0.524 46.355 35.743 1.00 5.19 87 LYS A C 1
ATOM 1616 O O . LYS A 1 87 ? 1.361 47.103 36.274 1.00 5.57 87 LYS A O 1
ATOM 1652 N N . PRO A 1 88 ? 0.373 46.307 34.429 1.00 5.13 88 PRO A N 1
ATOM 1653 C CA . PRO A 1 88 ? 1.221 47.104 33.549 1.00 5.28 88 PRO A CA 1
ATOM 1654 C C . PRO A 1 88 ? 1.038 48.600 33.744 1.00 5.09 88 PRO A C 1
ATOM 1655 O O . PRO A 1 88 ? 0.073 49.092 34.333 1.00 5.95 88 PRO A O 1
ATOM 1666 N N . ASP A 1 89 ? 1.974 49.348 33.171 1.00 5.65 89 ASP A N 1
ATOM 1667 C CA . ASP A 1 89 ? 2.005 50.806 33.264 1.00 5.71 89 ASP A CA 1
ATOM 1668 C C . ASP A 1 89 ? 1.057 51.502 32.300 1.00 5.79 89 ASP A C 1
ATOM 1669 O O . ASP A 1 89 ? 0.973 52.735 32.340 1.00 7.60 89 ASP A O 1
ATOM 1678 N N . GLU A 1 90 ? 0.385 50.796 31.414 1.00 5.22 90 GLU A N 1
ATOM 1679 C CA . GLU A 1 90 ? -0.638 51.382 30.572 1.00 5.29 90 GLU A CA 1
ATOM 1680 C C . GLU A 1 90 ? -1.794 50.423 30.506 1.00 5.42 90 GLU A C 1
ATOM 1681 O O . GLU A 1 90 ? -1.615 49.202 30.581 1.00 6.24 90 GLU A O 1
ATOM 1693 N N . ASP A 1 91 ? -2.983 50.987 30.283 1.00 5.69 91 ASP A N 1
ATOM 1694 C CA . ASP A 1 91 ? -4.178 50.260 29.908 1.00 6.08 91 ASP A CA 1
ATOM 1695 C C . ASP A 1 91 ? -4.430 50.315 28.396 1.00 6.03 91 ASP A C 1
ATOM 1696 O O . ASP A 1 91 ? -4.995 49.367 27.835 1.00 7.13 91 ASP A O 1
ATOM 1705 N N . ASP A 1 92 ? -4.072 51.426 27.771 1.00 6.18 92 ASP A N 1
ATOM 1706 C CA . ASP A 1 92 ? -4.273 51.723 26.349 1.00 6.58 92 ASP A CA 1
ATOM 1707 C C . ASP A 1 92 ? -2.891 51.900 25.750 1.00 5.48 92 ASP A C 1
ATOM 1708 O O . ASP A 1 92 ? -2.146 52.782 26.170 1.00 6.85 92 ASP A O 1
ATOM 1717 N N . TRP A 1 93 ? -2.521 51.036 24.807 1.00 5.28 93 TRP A N 1
ATOM 1718 C CA . TRP A 1 93 ? -1.190 50.996 24.249 1.00 5.39 93 TRP A CA 1
ATOM 1719 C C . TRP A 1 93 ? -1.030 51.850 22.990 1.00 5.76 93 TRP A C 1
ATOM 1720 O O . TRP A 1 93 ? 0.055 51.823 22.391 1.00 6.38 93 TRP A O 1
ATOM 1741 N N . GLU A 1 94 ? -2.078 52.585 22.605 1.00 5.58 94 GLU A N 1
ATOM 1742 C CA A GLU A 1 94 ? -2.069 53.664 21.613 0.66 6.55 94 GLU A CA 1
ATOM 1743 C CA B GLU A 1 94 ? -2.057 53.659 21.623 0.34 6.22 94 GLU A CA 1
ATOM 1744 C C . GLU A 1 94 ? -1.982 53.227 20.153 1.00 6.18 94 GLU A C 1
ATOM 1745 O O . GLU A 1 94 ? -2.712 53.772 19.317 1.00 6.88 94 GLU A O 1
ATOM 1767 N N . SER A 1 95 ? -1.064 52.331 19.811 1.00 5.83 95 SER A N 1
ATOM 1768 C CA . SER A 1 95 ? -0.826 51.974 18.415 1.00 6.10 95 SER A CA 1
ATOM 1769 C C . SER A 1 95 ? 0.065 50.743 18.382 1.00 5.67 95 SER A C 1
ATOM 1770 O O . SER A 1 95 ? 0.731 50.398 19.373 1.00 5.76 95 SER A O 1
ATOM 1778 N N . GLY A 1 96 ? 0.138 50.128 17.211 1.00 5.79 96 GLY A N 1
ATOM 1779 C CA . GLY A 1 96 ? 1.086 49.045 17.003 1.00 6.12 96 GLY A CA 1
ATOM 1780 C C . GLY A 1 96 ? 2.521 49.463 17.237 1.00 5.50 96 GLY A C 1
ATOM 1781 O O . GLY A 1 96 ? 3.280 48.770 17.924 1.00 6.02 96 GLY A O 1
ATOM 1785 N N . LEU A 1 97 ? 2.907 50.612 16.695 1.00 5.64 97 LEU A N 1
ATOM 1786 C CA . LEU A 1 97 ? 4.273 51.098 16.893 1.00 5.73 97 LEU A CA 1
ATOM 1787 C C . LEU A 1 97 ? 4.540 51.349 18.373 1.00 5.49 97 LEU A C 1
ATOM 1788 O O . LEU A 1 97 ? 5.583 50.951 18.896 1.00 5.86 97 LEU A O 1
ATOM 1804 N N . ASN A 1 98 ? 3.623 52.026 19.056 1.00 5.36 98 ASN A N 1
ATOM 1805 C CA . ASN A 1 98 ? 3.877 52.349 20.450 1.00 5.84 98 ASN A CA 1
ATOM 1806 C C . ASN A 1 98 ? 4.006 51.085 21.291 1.00 5.55 98 ASN A C 1
ATOM 1807 O O . ASN A 1 98 ? 4.851 51.025 22.188 1.00 6.16 98 ASN A O 1
ATOM 1818 N N . ALA A 1 99 ? 3.175 50.076 21.033 1.00 5.36 99 ALA A N 1
ATOM 1819 C CA . ALA A 1 99 ? 3.278 48.819 21.771 1.00 5.47 99 ALA A CA 1
ATOM 1820 C C . ALA A 1 99 ? 4.615 48.140 21.509 1.00 5.19 99 ALA A C 1
ATOM 1821 O O . ALA A 1 99 ? 5.241 47.619 22.428 1.00 5.74 99 ALA A O 1
ATOM 1828 N N . MET A 1 100 ? 5.052 48.115 20.243 1.00 5.42 100 MET A N 1
ATOM 1829 C CA . MET A 1 100 ? 6.356 47.523 19.931 1.00 5.47 100 MET A CA 1
ATOM 1830 C C . MET A 1 100 ? 7.480 48.262 20.637 1.00 5.37 100 MET A C 1
ATOM 1831 O O . MET A 1 100 ? 8.415 47.626 21.139 1.00 5.86 100 MET A O 1
ATOM 1845 N N . GLU A 1 101 ? 7.406 49.599 20.694 1.00 5.38 101 GLU A N 1
ATOM 1846 C CA A GLU A 1 101 ? 8.430 50.359 21.417 0.68 5.49 101 GLU A CA 1
ATOM 1847 C CA B GLU A 1 101 ? 8.421 50.356 21.426 0.32 6.40 101 GLU A CA 1
ATOM 1848 C C . GLU A 1 101 ? 8.404 50.016 22.914 1.00 5.78 101 GLU A C 1
ATOM 1849 O O . GLU A 1 101 ? 9.466 49.896 23.544 1.00 6.33 101 GLU A O 1
ATOM 1871 N N . ALA A 1 102 ? 7.220 49.884 23.502 1.00 5.62 102 ALA A N 1
ATOM 1872 C CA . ALA A 1 102 ? 7.118 49.535 24.911 1.00 5.87 102 ALA A CA 1
ATOM 1873 C C . ALA A 1 102 ? 7.644 48.139 25.156 1.00 5.59 102 ALA A C 1
ATOM 1874 O O . ALA A 1 102 ? 8.284 47.877 26.184 1.00 6.45 102 ALA A O 1
ATOM 1881 N N . ALA A 1 103 ? 7.393 47.207 24.227 1.00 5.43 103 ALA A N 1
ATOM 1882 C CA . ALA A 1 103 ? 7.915 45.854 24.351 1.00 5.64 103 ALA A CA 1
ATOM 1883 C C . ALA A 1 103 ? 9.437 45.853 24.266 1.00 5.72 103 ALA A C 1
ATOM 1884 O O . ALA A 1 103 ? 10.104 45.138 25.025 1.00 6.52 103 ALA A O 1
ATOM 1891 N N . LEU A 1 104 ? 10.012 46.640 23.356 1.00 5.97 104 LEU A N 1
ATOM 1892 C CA . LEU A 1 104 ? 11.461 46.762 23.267 1.00 5.99 104 LEU A CA 1
ATOM 1893 C C . LEU A 1 104 ? 12.035 47.241 24.587 1.00 6.19 104 LEU A C 1
ATOM 1894 O O . LEU A 1 104 ? 13.022 46.692 25.095 1.00 7.14 104 LEU A O 1
ATOM 1910 N N . HIS A 1 105 ? 11.424 48.264 25.188 1.00 6.64 105 HIS A N 1
ATOM 1911 C CA . HIS A 1 105 ? 11.882 48.786 26.457 1.00 7.63 105 HIS A CA 1
ATOM 1912 C C . HIS A 1 105 ? 11.803 47.729 27.551 1.00 7.45 105 HIS A C 1
ATOM 1913 O O . HIS A 1 105 ? 12.729 47.583 28.366 1.00 8.38 105 HIS A O 1
ATOM 1927 N N . LEU A 1 106 ? 10.691 46.995 27.596 1.00 7.34 106 LEU A N 1
ATOM 1928 C CA . LEU A 1 106 ? 10.501 45.913 28.554 1.00 7.79 106 LEU A CA 1
ATOM 1929 C C . LEU A 1 106 ? 11.598 44.873 28.414 1.00 7.96 106 LEU A C 1
ATOM 1930 O O . LEU A 1 106 ? 12.217 44.461 29.404 1.00 8.76 106 LEU A O 1
ATOM 1946 N N . GLU A 1 107 ? 11.853 44.422 27.189 1.00 7.42 107 GLU A N 1
ATOM 1947 C CA . GLU A 1 107 ? 12.836 43.373 26.975 1.00 7.64 107 GLU A CA 1
ATOM 1948 C C . GLU A 1 107 ? 14.236 43.831 27.341 1.00 7.40 107 GLU A C 1
ATOM 1949 O O . GLU A 1 107 ? 15.023 43.033 27.862 1.00 7.76 107 GLU A O 1
ATOM 1961 N N . LYS A 1 108 ? 14.572 45.088 27.085 1.00 7.61 108 LYS A N 1
ATOM 1962 C CA A LYS A 1 108 ? 15.858 45.604 27.540 0.56 7.85 108 LYS A CA 1
ATOM 1963 C CA B LYS A 1 108 ? 15.859 45.598 27.543 0.44 7.58 108 LYS A CA 1
ATOM 1964 C C . LYS A 1 108 ? 15.930 45.637 29.067 1.00 7.59 108 LYS A C 1
ATOM 1965 O O . LYS A 1 108 ? 16.989 45.353 29.644 1.00 8.31 108 LYS A O 1
ATOM 2001 N N . ASN A 1 109 ? 14.842 45.977 29.743 1.00 8.04 109 ASN A N 1
ATOM 2002 C CA A ASN A 1 109 ? 14.836 45.926 31.208 0.74 8.46 109 ASN A CA 1
ATOM 2003 C CA B ASN A 1 109 ? 14.848 45.931 31.201 0.26 8.86 109 ASN A CA 1
ATOM 2004 C C . ASN A 1 109 ? 15.014 44.501 31.723 1.00 7.89 109 ASN A C 1
ATOM 2005 O O . ASN A 1 109 ? 15.761 44.26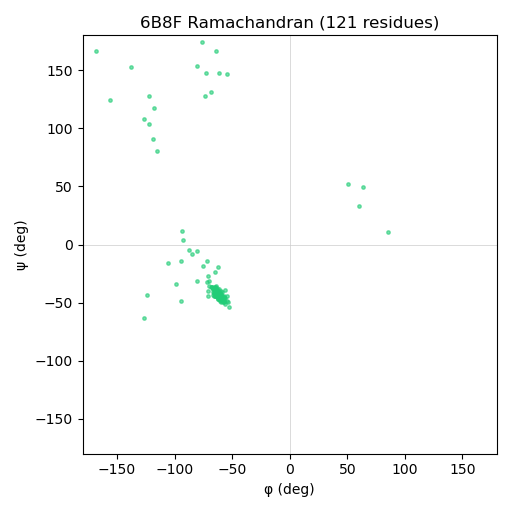3 32.695 1.00 8.38 109 ASN A O 1
ATOM 2025 N N . VAL A 1 110 ? 14.340 43.537 31.106 1.00 8.05 110 VAL A N 1
ATOM 2026 C CA . VAL A 1 110 ? 14.499 42.151 31.511 1.00 8.31 110 VAL A CA 1
ATOM 2027 C C . VAL A 1 110 ? 15.942 41.700 31.289 1.00 7.10 110 VAL A C 1
ATOM 2028 O O . VAL A 1 110 ? 16.542 41.035 32.139 1.00 7.42 110 VAL A O 1
ATOM 2041 N N . ASN A 1 111 ? 16.508 42.069 30.144 1.00 7.26 111 ASN A N 1
ATOM 2042 C CA . ASN A 1 111 ? 17.899 41.760 29.848 1.00 7.22 111 ASN A CA 1
ATOM 2043 C C . ASN A 1 111 ? 18.833 42.347 30.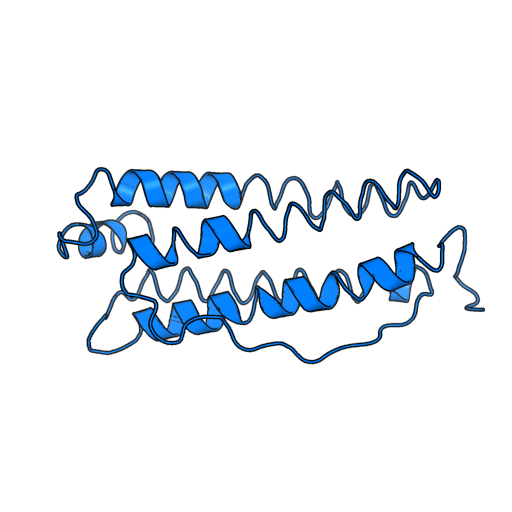890 1.00 6.75 111 ASN A C 1
ATOM 2044 O O . ASN A 1 111 ? 19.757 41.673 31.352 1.00 7.06 111 ASN A O 1
ATOM 2055 N N . GLN A 1 112 ? 18.629 43.603 31.259 1.00 7.03 112 GLN A N 1
ATOM 2056 C CA A GLN A 1 112 ? 19.485 44.223 32.263 0.65 7.54 112 GLN A CA 1
ATOM 2057 C CA B GLN A 1 112 ? 19.510 44.205 32.251 0.35 7.21 112 GLN A CA 1
ATOM 2058 C C . GLN A 1 112 ? 19.478 43.411 33.543 1.00 6.81 112 GLN A C 1
ATOM 2059 O O . GLN A 1 112 ? 20.533 43.174 34.168 1.00 7.25 112 GLN A O 1
ATOM 2085 N N . SER A 1 113 ? 18.294 42.985 33.963 1.00 6.67 113 SER A N 1
ATOM 2086 C CA A SER A 1 113 ? 18.166 42.159 35.161 0.75 7.07 113 SER A CA 1
ATOM 2087 C CA B SER A 1 113 ? 18.201 42.182 35.175 0.25 7.22 113 SER A CA 1
ATOM 2088 C C . SER A 1 113 ? 18.898 40.835 35.023 1.00 6.60 113 SER A C 1
ATOM 2089 O O . SER A 1 113 ? 19.572 40.373 35.962 1.00 7.44 113 SER A O 1
ATOM 2103 N N . LEU A 1 114 ? 18.761 40.182 33.883 1.00 6.65 114 LEU A N 1
ATOM 2104 C CA . LEU A 1 114 ? 19.460 38.922 33.650 1.00 6.72 114 LEU A CA 1
ATOM 2105 C C . LEU A 1 114 ? 20.979 39.106 33.654 1.00 6.62 114 LEU A C 1
ATOM 2106 O O . LEU A 1 114 ? 21.704 38.235 34.146 1.00 7.15 114 LEU A O 1
ATOM 2122 N N . LEU A 1 115 ? 21.475 40.196 33.092 1.00 6.90 115 LEU A N 1
ATOM 2123 C CA . LEU A 1 115 ? 22.911 40.473 33.110 1.00 7.44 115 LEU A CA 1
ATOM 2124 C C . LEU A 1 115 ? 23.413 40.687 34.523 1.00 7.67 115 LEU A C 1
ATOM 2125 O O . LEU A 1 115 ? 24.493 40.226 34.876 1.00 8.33 115 LEU A O 1
ATOM 2141 N N . GLU A 1 116 ? 22.630 41.383 35.342 1.00 7.28 116 GLU A N 1
ATOM 2142 C CA . GLU A 1 116 ? 22.997 41.546 36.742 1.00 7.98 116 GLU A CA 1
ATOM 2143 C C . GLU A 1 116 ? 22.994 40.209 37.467 1.00 7.45 116 GLU A C 1
ATOM 2144 O O . GLU A 1 116 ? 23.858 39.952 38.311 1.00 8.11 116 GLU A O 1
ATOM 2156 N N . LEU A 1 117 ? 22.051 39.333 37.129 1.00 7.61 117 LEU A N 1
ATOM 2157 C CA A LEU A 1 117 ? 22.000 37.994 37.715 0.58 7.68 117 LEU A CA 1
ATOM 2158 C CA B LEU A 1 117 ? 21.994 38.005 37.714 0.42 7.75 117 LEU A CA 1
ATOM 2159 C C . LEU A 1 117 ? 23.229 37.186 37.332 1.00 7.26 117 LEU A C 1
ATOM 2160 O O . LEU A 1 117 ? 23.802 36.480 38.170 1.00 7.91 117 LEU A O 1
ATOM 2190 N N . HIS A 1 118 ? 23.636 37.263 36.064 1.00 7.77 118 HIS A N 1
ATOM 2191 C CA . HIS A 1 118 ? 24.833 36.561 35.634 1.00 7.62 118 HIS A CA 1
ATOM 2192 C C . HIS A 1 118 ? 26.048 37.073 36.379 1.00 7.75 118 HIS A C 1
ATOM 2193 O O . HIS A 1 118 ? 26.903 36.280 36.784 1.00 8.15 118 HIS A O 1
ATOM 2207 N N . LYS A 1 119 ? 26.171 38.389 36.518 1.00 8.16 119 LYS A N 1
ATOM 2208 C CA . LYS A 1 119 ? 27.286 38.972 37.249 1.00 8.98 119 LYS A CA 1
ATOM 2209 C C . LYS A 1 119 ? 27.305 38.473 38.694 1.00 8.03 119 LYS A C 1
ATOM 2210 O O . LYS A 1 119 ? 28.369 38.165 39.245 1.00 8.47 119 LYS A O 1
ATOM 2219 N N . LEU A 1 120 ? 26.144 38.405 39.342 1.00 7.22 120 LEU A N 1
ATOM 2220 C CA . LEU A 1 120 ? 26.042 37.887 40.692 1.00 7.08 120 LEU A CA 1
ATOM 2221 C C . LEU A 1 120 ? 26.527 36.444 40.750 1.00 6.78 120 LEU A C 1
ATOM 2222 O O . LEU A 1 120 ? 27.315 36.057 41.621 1.00 7.02 120 LEU A O 1
ATOM 2238 N N . ALA A 1 121 ? 26.031 35.618 39.833 1.00 6.55 121 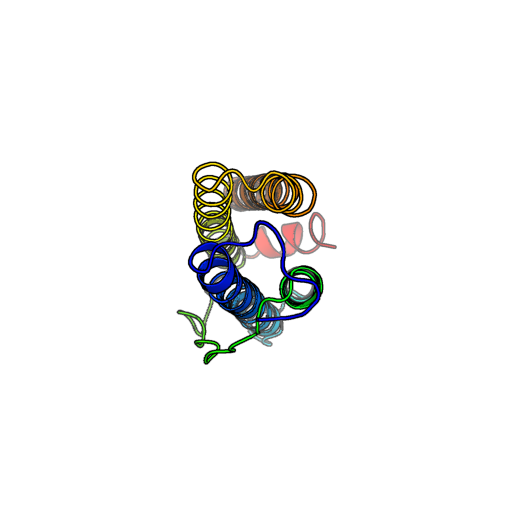ALA A N 1
ATOM 2239 C CA . ALA A 1 121 ? 26.429 34.226 39.797 1.00 7.05 121 ALA A CA 1
ATOM 2240 C C . ALA A 1 121 ? 27.941 34.096 39.659 1.00 7.22 121 ALA A C 1
ATOM 2241 O O . ALA A 1 121 ? 28.569 33.277 40.342 1.00 8.09 121 ALA A O 1
ATOM 2248 N N . THR A 1 122 ? 28.535 34.888 38.782 1.00 7.70 122 THR A N 1
ATOM 2249 C CA A THR A 1 122 ? 29.982 34.909 38.555 0.53 8.56 122 THR A CA 1
ATOM 2250 C CA B THR A 1 122 ? 29.969 34.741 38.647 0.47 9.69 122 THR A CA 1
ATOM 2251 C C . THR A 1 122 ? 30.714 35.340 39.829 1.00 8.25 122 THR A C 1
ATOM 2252 O O . THR A 1 122 ? 31.724 34.751 40.240 1.00 8.97 122 THR A O 1
ATOM 2272 N N . ASP A 1 123 ? 30.217 36.393 40.458 1.00 8.35 123 ASP A N 1
ATOM 2273 C CA A ASP A 1 123 ? 30.829 36.892 41.683 0.76 8.59 123 ASP A CA 1
ATOM 2274 C CA B ASP A 1 123 ? 30.825 36.899 41.687 0.24 9.16 123 ASP A CA 1
ATOM 2275 C C . ASP A 1 123 ? 30.787 35.875 42.813 1.00 8.46 123 ASP A C 1
ATOM 2276 O O . ASP A 1 123 ? 31.707 35.850 43.639 1.00 10.68 123 ASP A O 1
ATOM 2292 N N . LYS A 1 124 ? 29.761 35.042 42.857 1.00 7.58 124 LYS A N 1
ATOM 2293 C CA . LYS A 1 124 ? 29.615 33.997 43.844 1.00 7.89 124 LYS A CA 1
ATOM 2294 C C . LYS A 1 124 ? 30.174 32.670 43.363 1.00 7.70 124 LYS A C 1
ATOM 2295 O O . LYS A 1 124 ? 29.971 31.638 44.013 1.00 8.37 124 LYS A O 1
ATOM 2314 N N . ASN A 1 125 ? 30.918 32.666 42.266 1.00 7.75 125 ASN A N 1
ATOM 2315 C CA . ASN A 1 125 ? 31.552 31.449 41.743 1.00 8.08 125 ASN A CA 1
ATOM 2316 C C . ASN A 1 125 ? 30.545 30.314 41.634 1.00 6.88 125 ASN A C 1
ATOM 2317 O O . ASN A 1 125 ? 30.794 29.183 42.073 1.00 7.32 125 ASN A O 1
ATOM 2328 N N . ASP A 1 126 ? 29.428 30.608 40.963 1.00 6.46 126 ASP A N 1
ATOM 2329 C CA . ASP A 1 126 ? 28.334 29.676 40.702 1.00 5.87 126 ASP A CA 1
ATOM 2330 C C . ASP A 1 126 ? 28.240 29.447 39.202 1.00 5.94 126 ASP A C 1
ATOM 2331 O O . ASP A 1 126 ? 27.419 30.066 38.507 1.00 6.12 126 ASP A O 1
ATOM 2340 N N . PRO A 1 127 ? 29.095 28.573 38.655 1.00 5.95 127 PRO A N 1
ATOM 2341 C CA . PRO A 1 127 ? 29.130 28.422 37.200 1.00 6.62 127 PRO A CA 1
ATOM 2342 C C . PRO A 1 127 ? 27.905 27.728 36.670 1.00 6.36 127 PRO A C 1
ATOM 2343 O O . PRO A 1 127 ? 27.552 27.936 35.501 1.00 7.50 127 PRO A O 1
ATOM 2354 N N . HIS A 1 128 ? 27.242 26.873 37.451 1.00 6.24 128 HIS A N 1
ATOM 2355 C CA . HIS A 1 128 ? 26.013 26.270 36.982 1.00 6.35 128 HIS A CA 1
ATOM 2356 C C . HIS A 1 128 ? 24.960 27.334 36.730 1.00 6.15 128 HIS A C 1
ATOM 2357 O O . HIS A 1 128 ? 24.276 27.338 35.703 1.00 6.99 128 HIS A O 1
ATOM 2371 N N . LEU A 1 129 ? 24.788 28.255 37.683 1.00 5.77 129 LEU A N 1
ATOM 2372 C CA . LEU A 1 129 ? 23.797 29.308 37.527 1.00 5.45 129 LEU A CA 1
ATOM 2373 C C . LEU A 1 129 ? 24.173 30.230 36.377 1.00 5.60 129 LEU A C 1
ATOM 2374 O O . LEU A 1 129 ? 23.320 30.614 35.571 1.00 6.25 129 LEU A O 1
ATOM 2390 N N . ALA A 1 130 ? 25.448 30.614 36.287 1.00 6.25 130 ALA A N 1
ATOM 2391 C CA . ALA A 1 130 ? 25.888 31.467 35.192 1.00 7.29 130 ALA A CA 1
ATOM 2392 C C . ALA A 1 130 ? 25.601 30.822 33.844 1.00 8.42 130 ALA A C 1
ATOM 2393 O O . ALA A 1 130 ? 25.069 31.475 32.936 1.00 9.34 130 ALA A O 1
ATOM 2400 N N A ASP A 1 131 ? 25.884 29.550 33.711 0.68 8.81 131 ASP A N 1
ATOM 2401 N N B ASP A 1 131 ? 25.995 29.510 33.691 0.32 8.97 131 ASP A N 1
ATOM 2402 C CA A ASP A 1 131 ? 25.632 28.952 32.416 0.68 10.77 131 ASP A CA 1
ATOM 2403 C CA B ASP A 1 131 ? 25.705 28.666 32.499 0.32 9.44 131 ASP A CA 1
ATOM 2404 C C A ASP A 1 131 ? 24.130 28.677 32.204 0.68 9.77 131 ASP A C 1
ATOM 2405 C C B ASP A 1 131 ? 24.250 28.799 32.134 0.32 9.06 131 ASP A C 1
ATOM 2406 O O A ASP A 1 131 ? 23.674 28.626 31.050 0.68 9.27 131 ASP A O 1
ATOM 2407 O O B ASP A 1 131 ? 23.901 29.100 30.987 0.32 8.45 131 ASP A O 1
ATOM 2424 N N A PHE A 1 132 ? 23.342 28.463 33.256 0.68 8.57 132 PHE A N 1
ATOM 2425 N N B PHE A 1 132 ? 23.391 28.514 33.101 0.32 7.77 132 PHE A N 1
ATOM 2426 C CA A PHE A 1 132 ? 21.894 28.378 33.070 0.68 7.40 132 PHE A CA 1
ATOM 2427 C CA B PHE A 1 132 ? 21.968 28.374 32.856 0.32 8.48 132 PHE A CA 1
ATOM 2428 C C A PHE A 1 132 ? 21.383 29.666 32.439 0.68 6.70 132 PHE A C 1
ATOM 2429 C C B PHE A 1 132 ? 21.393 29.665 32.298 0.32 6.84 132 PHE A C 1
ATOM 2430 O O A PHE A 1 132 ? 20.576 29.652 31.504 0.68 7.58 132 PHE A O 1
ATOM 2431 O O B PHE A 1 132 ? 20.653 29.664 31.308 0.32 8.17 132 PHE A O 1
ATOM 2464 N N A ILE A 1 133 ? 21.848 30.795 32.973 0.68 6.02 133 ILE A N 1
ATOM 2465 N N B ILE A 1 133 ? 21.719 30.780 32.947 0.32 7.22 133 ILE A N 1
ATOM 2466 C CA A ILE A 1 133 ? 21.392 32.091 32.484 0.68 6.44 133 ILE A CA 1
ATOM 2467 C CA B ILE A 1 133 ? 21.331 32.093 32.438 0.32 7.42 133 ILE A CA 1
ATOM 2468 C C A ILE A 1 133 ? 21.887 32.341 31.065 0.68 7.68 133 ILE A C 1
ATOM 2469 C C B ILE A 1 133 ? 21.796 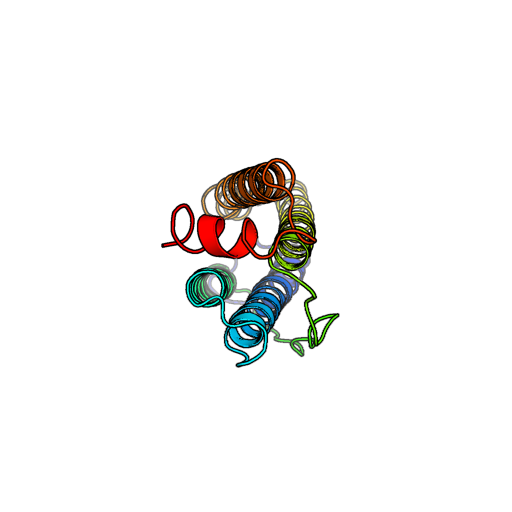32.263 31.000 0.32 8.02 133 ILE A C 1
ATOM 2470 O O A ILE A 1 133 ? 21.131 32.796 30.204 0.68 8.11 133 ILE A O 1
ATOM 2471 O O B ILE A 1 133 ? 21.010 32.569 30.097 0.32 8.53 133 ILE A O 1
ATOM 2502 N N A GLU A 1 134 ? 23.149 32.021 30.794 0.68 9.48 134 GLU A N 1
ATOM 2503 N N B GLU A 1 134 ? 23.098 32.106 30.770 0.32 9.08 134 GLU A N 1
ATOM 2504 C CA A GLU A 1 134 ? 23.675 32.150 29.428 0.68 13.19 134 GLU A CA 1
ATOM 2505 C CA B GLU A 1 134 ? 23.603 32.390 29.430 0.32 10.38 134 GLU A CA 1
ATOM 2506 C C A GLU A 1 134 ? 22.835 31.362 28.450 0.68 13.19 134 GLU A C 1
ATOM 2507 C C B GLU A 1 134 ? 23.094 31.349 28.386 0.32 12.76 134 GLU A C 1
ATOM 2508 O O A GLU A 1 134 ? 22.379 31.852 27.385 0.68 14.51 134 GLU A O 1
ATOM 2509 O O B GLU A 1 134 ? 23.016 31.687 27.209 0.32 12.71 134 GLU A O 1
ATOM 2532 N N . THR A 1 135 ? 22.730 30.100 28.748 1.00 13.12 135 THR A N 1
ATOM 2533 C CA . THR A 1 135 ? 22.238 29.108 27.806 1.00 14.85 135 THR A CA 1
ATOM 2534 C C . THR A 1 135 ? 20.753 29.267 27.531 1.00 12.73 135 THR A C 1
ATOM 2535 O O . THR A 1 135 ? 20.306 29.074 26.390 1.00 15.45 135 THR A O 1
ATOM 2546 N N . HIS A 1 136 ? 19.957 29.601 28.537 1.00 10.36 136 HIS A N 1
ATOM 2547 C CA . HIS A 1 136 ? 18.529 29.606 28.386 1.00 10.38 136 HIS A CA 1
ATOM 2548 C C . HIS A 1 136 ? 17.926 30.982 28.299 1.00 9.00 136 HIS A C 1
ATOM 2549 O O . HIS A 1 136 ? 16.767 31.074 27.904 1.00 11.71 136 HIS A O 1
ATOM 2563 N N . TYR A 1 137 ? 18.650 32.025 28.675 1.00 7.43 137 TYR A N 1
ATOM 2564 C CA . TYR A 1 137 ? 18.069 33.363 28.758 1.00 8.15 137 TYR A CA 1
ATOM 2565 C C . TYR A 1 137 ? 18.786 34.413 27.924 1.00 8.30 137 TYR A C 1
ATOM 2566 O O . TYR A 1 137 ? 18.127 35.238 27.293 1.00 8.86 137 TYR A O 1
ATOM 2584 N N . LEU A 1 138 ? 20.119 34.461 27.913 1.00 9.28 138 LEU A N 1
ATOM 2585 C CA . LEU A 1 138 ? 20.773 35.654 27.364 1.00 9.23 138 LEU A CA 1
ATOM 2586 C C . LEU A 1 138 ? 20.615 35.740 25.848 1.00 8.28 138 LEU A C 1
ATOM 2587 O O . LEU A 1 138 ? 20.384 36.833 25.326 1.00 7.62 138 LEU A O 1
ATOM 2603 N N . ASN A 1 139 ? 20.805 34.630 25.079 1.00 9.60 139 ASN A N 1
ATOM 2604 C CA . ASN A 1 139 ? 20.634 34.752 23.629 1.00 9.39 139 ASN A CA 1
ATOM 2605 C C . ASN A 1 139 ? 19.175 34.901 23.278 1.00 8.78 139 ASN A C 1
ATOM 2606 O O . ASN A 1 139 ? 18.866 35.613 22.316 1.00 9.39 139 ASN A O 1
ATOM 2617 N N . GLU A 1 140 ? 18.256 34.282 24.046 1.00 9.16 140 GLU A N 1
ATOM 2618 C CA A GLU A 1 140 ? 16.844 34.532 23.813 0.43 9.53 140 GLU A CA 1
ATOM 2619 C CA B GLU A 1 140 ? 16.854 34.530 23.792 0.57 9.60 140 GLU A CA 1
ATOM 2620 C C . GLU A 1 140 ? 16.545 36.015 23.904 1.00 8.52 140 GLU A C 1
ATOM 2621 O O . GLU A 1 140 ? 15.784 36.555 23.098 1.00 8.84 140 GLU A O 1
ATOM 2643 N N . GLN A 1 141 ? 17.126 36.696 24.902 1.00 8.00 141 GLN A N 1
ATOM 2644 C CA . GLN A 1 141 ? 16.880 38.112 25.060 1.00 8.03 141 GLN A CA 1
ATOM 2645 C C . GLN A 1 141 ? 17.464 38.908 23.905 1.00 6.58 141 GLN A C 1
ATOM 2646 O O . GLN A 1 141 ? 16.813 39.842 23.405 1.00 7.09 141 GLN A O 1
ATOM 2660 N N . VAL A 1 142 ? 18.679 38.598 23.482 1.00 6.40 142 VAL A N 1
ATOM 2661 C CA . VAL A 1 142 ? 19.264 39.314 22.348 1.00 6.17 142 VAL A CA 1
ATOM 2662 C C . VAL A 1 142 ? 18.393 39.137 21.110 1.00 5.65 142 VAL A C 1
ATOM 2663 O O . VAL A 1 142 ? 18.150 40.092 20.373 1.00 6.08 142 VAL A O 1
ATOM 2676 N N . LYS A 1 143 ? 17.914 37.915 20.856 1.00 6.18 143 LYS A N 1
ATOM 2677 C CA A LYS A 1 143 ? 17.029 37.679 19.715 0.51 6.73 143 LYS A CA 1
ATOM 2678 C CA B LYS A 1 143 ? 17.031 37.686 19.711 0.49 6.34 143 LYS A CA 1
ATOM 2679 C C . LYS A 1 143 ? 15.732 38.470 19.848 1.00 6.17 143 LYS A C 1
ATOM 2680 O O . LYS A 1 143 ? 15.246 39.029 18.849 1.00 6.47 143 LYS A O 1
ATOM 2716 N N . ALA A 1 144 ? 15.148 38.504 21.042 1.00 6.42 144 ALA A N 1
ATOM 2717 C CA . ALA A 1 144 ? 13.882 39.198 21.236 1.00 6.94 144 ALA A CA 1
ATOM 2718 C C . ALA A 1 144 ? 14.047 40.688 20.975 1.00 6.03 144 ALA A C 1
ATOM 2719 O O . ALA A 1 144 ? 13.185 41.319 20.355 1.00 6.89 144 ALA A O 1
ATOM 2726 N N . ILE A 1 145 ? 15.121 41.268 21.503 1.00 5.86 145 ILE A N 1
ATOM 2727 C CA . ILE A 1 145 ? 15.392 42.682 21.343 1.00 5.55 145 ILE A CA 1
ATOM 2728 C C . ILE A 1 145 ? 15.634 43.016 19.884 1.00 5.09 145 ILE A C 1
ATOM 2729 O O . ILE A 1 145 ? 15.141 44.023 19.369 1.00 5.89 145 ILE A O 1
ATOM 2745 N N . LYS A 1 146 ? 16.404 42.185 19.186 1.00 5.21 146 LYS A N 1
ATOM 2746 C CA . LYS A 1 146 ? 16.657 42.425 17.769 1.00 5.37 146 LYS A CA 1
ATOM 2747 C C . LYS A 1 146 ? 15.372 42.376 16.964 1.00 5.37 146 LYS A C 1
ATOM 2748 O O . LYS A 1 146 ? 15.159 43.214 16.079 1.00 5.79 146 LYS A O 1
ATOM 2767 N N . GLU A 1 147 ? 14.511 41.392 17.234 1.00 5.39 147 GLU A N 1
ATOM 2768 C CA . GLU A 1 147 ? 13.237 41.297 16.518 1.00 5.74 147 GLU A CA 1
ATOM 2769 C C . GLU A 1 147 ? 12.387 42.530 16.756 1.00 5.26 147 GLU A C 1
ATOM 2770 O O . GLU A 1 147 ? 11.800 43.069 15.820 1.00 5.87 147 GLU A O 1
ATOM 2782 N N . LEU A 1 148 ? 12.268 42.956 18.005 1.00 5.46 148 LEU A N 1
ATOM 2783 C CA . LEU A 1 148 ? 11.462 44.124 18.310 1.00 5.55 148 LEU A CA 1
ATOM 2784 C C . LEU A 1 148 ? 12.040 45.364 17.671 1.00 5.71 148 LEU A C 1
ATOM 2785 O O . LEU A 1 148 ? 11.296 46.203 17.150 1.00 6.01 148 LEU A O 1
ATOM 2801 N N . GLY A 1 149 ? 13.364 45.513 17.678 1.00 5.56 149 GLY A N 1
ATOM 2802 C CA . GLY A 1 149 ? 13.953 46.642 16.986 1.00 5.61 149 GLY A CA 1
ATOM 2803 C C . GLY A 1 149 ? 13.642 46.637 15.497 1.00 5.14 149 GLY A C 1
ATOM 2804 O O . GLY A 1 149 ? 13.295 47.661 14.910 1.00 5.61 149 GLY A O 1
ATOM 2808 N N . ASP A 1 150 ? 13.752 45.462 14.877 1.00 5.25 150 ASP A N 1
ATOM 2809 C CA . ASP A 1 150 ? 13.404 45.329 13.472 1.00 5.51 150 ASP A CA 1
ATOM 2810 C C . ASP A 1 150 ? 11.950 45.758 13.229 1.00 5.39 150 ASP A C 1
ATOM 2811 O O . ASP A 1 150 ? 11.644 46.452 12.244 1.00 5.66 150 ASP A O 1
ATOM 2820 N N . HIS A 1 151 ? 11.035 45.311 14.087 1.00 5.22 151 HIS A N 1
ATOM 2821 C CA . HIS A 1 151 ? 9.621 45.655 13.933 1.00 5.47 151 HIS A CA 1
ATOM 2822 C C . HIS A 1 151 ? 9.394 47.155 14.068 1.00 5.34 151 HIS A C 1
ATOM 2823 O O . HIS A 1 151 ? 8.662 47.756 13.283 1.00 5.90 151 HIS A O 1
ATOM 2837 N N . VAL A 1 152 ? 10.011 47.769 15.082 1.00 5.34 152 VAL A N 1
ATOM 2838 C CA . VAL A 1 152 ? 9.915 49.211 15.281 1.00 5.62 152 VAL A CA 1
ATOM 2839 C C . VAL A 1 152 ? 10.398 49.946 14.035 1.00 5.36 152 VAL A C 1
ATOM 2840 O O . VAL A 1 152 ? 9.761 50.880 13.555 1.00 5.93 152 VAL A O 1
ATOM 2853 N N . THR A 1 153 ? 11.564 49.545 13.524 1.00 5.20 153 THR A N 1
ATOM 2854 C CA . THR A 1 153 ? 12.110 50.188 12.337 1.00 5.54 153 THR A CA 1
ATOM 2855 C C . THR A 1 153 ? 11.147 50.113 11.173 1.00 5.60 153 THR A C 1
ATOM 2856 O O . THR 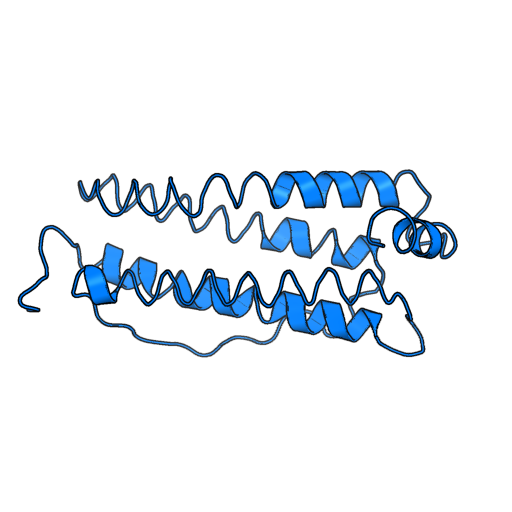A 1 153 ? 10.911 51.118 10.493 1.00 6.16 153 THR A O 1
ATOM 2867 N N . ASN A 1 154 ? 10.625 48.931 10.894 1.00 5.51 154 ASN A N 1
ATOM 2868 C CA . ASN A 1 154 ? 9.702 48.805 9.782 1.00 5.82 154 ASN A CA 1
ATOM 2869 C C . ASN A 1 154 ? 8.472 49.671 9.953 1.00 5.55 154 ASN A C 1
ATOM 2870 O O . ASN A 1 154 ? 8.051 50.357 9.028 1.00 6.60 154 ASN A O 1
ATOM 2881 N N . LEU A 1 155 ? 7.866 49.637 11.140 1.00 5.53 155 LEU A N 1
ATOM 2882 C CA . LEU A 1 155 ? 6.674 50.442 11.361 1.00 5.48 155 LEU A CA 1
ATOM 2883 C C . LEU A 1 155 ? 6.977 51.921 11.182 1.00 5.91 155 LEU A C 1
ATOM 2884 O O . LEU A 1 155 ? 6.187 52.644 10.560 1.00 7.00 155 LEU A O 1
ATOM 2900 N N . ARG A 1 156 ? 8.106 52.404 11.719 1.00 6.33 156 ARG A N 1
ATOM 2901 C CA . ARG A 1 156 ? 8.469 53.800 11.521 1.00 7.41 156 ARG A CA 1
ATOM 2902 C C . ARG A 1 156 ? 8.643 54.114 10.041 1.00 7.30 156 ARG A C 1
ATOM 2903 O O . ARG A 1 156 ? 8.121 55.124 9.548 1.00 8.59 156 ARG A O 1
ATOM 2924 N N . LYS A 1 157 ? 9.400 53.290 9.325 1.00 7.39 157 LYS A N 1
ATOM 2925 C CA A LYS A 1 157 ? 9.663 53.534 7.907 0.66 7.88 157 LYS A CA 1
ATOM 2926 C CA B LYS A 1 157 ? 9.658 53.593 7.923 0.34 9.66 157 LYS A CA 1
ATOM 2927 C C . LYS A 1 157 ? 8.394 53.529 7.082 1.00 8.61 157 LYS A C 1
ATOM 2928 O O . LYS A 1 157 ? 8.303 54.241 6.080 1.00 11.12 157 LYS A O 1
ATOM 2964 N N . MET A 1 158 ? 7.436 52.697 7.447 1.00 7.74 158 MET A N 1
ATOM 2965 C CA . MET A 1 158 ? 6.178 52.580 6.708 1.00 7.93 158 MET A CA 1
ATOM 2966 C C . MET A 1 158 ? 5.244 53.754 6.959 1.00 8.49 158 MET A C 1
ATOM 2967 O O . MET A 1 158 ? 4.259 53.893 6.223 1.00 9.70 158 MET A O 1
ATOM 2981 N N A GLY A 1 159 ? 5.451 54.524 8.043 0.76 8.61 159 GLY A N 1
ATOM 2982 N N B GLY A 1 159 ? 5.644 54.674 7.812 0.24 9.29 159 GLY A N 1
ATOM 2983 C CA A GLY A 1 159 ? 4.605 55.661 8.402 0.76 8.79 159 GLY A CA 1
ATOM 2984 C CA B GLY A 1 159 ? 4.916 55.887 7.988 0.24 9.89 159 GLY A CA 1
ATOM 2985 C C A GLY A 1 159 ? 3.727 55.499 9.616 0.76 7.36 159 GLY A C 1
ATOM 2986 C C B GLY A 1 159 ? 3.995 55.882 9.167 0.24 9.87 159 GLY A C 1
ATOM 2987 O O A GLY A 1 159 ? 2.855 56.357 9.858 0.76 8.30 159 GLY A O 1
ATOM 2988 O O B GLY A 1 159 ? 3.184 56.791 9.280 0.24 10.31 159 GLY A O 1
ATOM 2995 N N A ALA A 1 160 ? 3.915 54.470 10.402 0.76 7.19 160 ALA A N 1
ATOM 2996 N N B ALA A 1 160 ? 4.037 54.863 10.008 0.24 9.51 160 ALA A N 1
ATOM 2997 C CA A ALA A 1 160 ? 3.142 54.324 11.633 0.76 7.51 160 ALA A CA 1
ATOM 2998 C CA B ALA A 1 160 ? 3.293 54.945 11.249 0.24 10.67 160 ALA A CA 1
ATOM 2999 C C A ALA A 1 160 ? 3.565 55.387 12.661 0.76 8.63 160 ALA A C 1
ATOM 3000 C C B ALA A 1 160 ? 3.877 56.084 12.076 0.24 11.96 160 ALA A C 1
ATOM 3001 O O A ALA A 1 160 ? 4.713 55.824 12.661 0.76 9.70 160 ALA A O 1
ATOM 3002 O O B ALA A 1 160 ? 5.105 56.229 12.130 0.24 11.79 160 ALA A O 1
ATOM 3015 N N A PRO A 1 161 ? 2.667 55.784 13.566 0.76 10.18 161 PRO A N 1
ATOM 3016 N N B PRO A 1 161 ? 3.038 56.915 12.722 0.24 14.03 161 PRO A N 1
ATOM 3017 C CA A PRO A 1 161 ? 1.293 55.299 13.726 0.76 11.05 161 PRO A CA 1
ATOM 3018 C CA B PRO A 1 161 ? 1.574 56.784 12.785 0.24 14.83 161 PRO A CA 1
ATOM 3019 C C A PRO A 1 161 ? 0.266 56.061 12.914 0.76 11.52 161 PRO A C 1
ATOM 3020 C C B PRO A 1 161 ? 0.791 57.467 11.657 0.24 14.29 161 PRO A C 1
ATOM 3021 O O A PRO A 1 161 ? -0.901 55.620 12.853 0.76 13.85 161 PRO A O 1
ATOM 3022 O O B PRO A 1 161 ? -0.392 57.197 11.506 0.24 15.24 161 PRO A O 1
ATOM 3043 N N A GLU A 1 162 ? 0.652 57.213 12.351 0.76 10.35 162 GLU A N 1
ATOM 3044 N N B GLU A 1 162 ? 1.437 58.324 10.866 0.24 13.25 162 GLU A N 1
ATOM 3045 C CA A GLU A 1 162 ? -0.331 58.051 11.692 0.76 11.73 162 GLU A CA 1
ATOM 3046 C CA B GLU A 1 162 ? 0.688 59.170 9.938 0.24 13.71 162 GLU A CA 1
ATOM 3047 C C A GLU A 1 162 ? -0.930 57.329 10.517 0.76 11.09 162 GLU A C 1
ATOM 3048 C C B GLU A 1 162 ? -0.044 58.337 8.898 0.24 12.31 162 GLU A C 1
ATOM 3049 O O A GLU A 1 162 ? -2.110 57.511 10.225 0.76 14.15 162 GLU A O 1
ATOM 3050 O O B GLU A 1 162 ? -1.147 58.691 8.463 0.24 14.08 162 GLU A O 1
ATOM 3073 N N A SER A 1 163 ? -0.142 56.518 9.835 0.76 10.26 163 SER A N 1
ATOM 3074 N N B SER A 1 163 ? 0.553 57.230 8.483 0.24 11.52 163 SER A N 1
ATOM 3075 C CA A SER A 1 163 ? -0.697 55.670 8.779 0.76 10.35 163 SER A CA 1
ATOM 3076 C CA B SER A 1 163 ? 0.052 56.466 7.352 0.24 9.40 163 SER A CA 1
ATOM 3077 C C A SER A 1 163 ? -1.277 54.397 9.373 0.76 8.84 163 SER A C 1
ATOM 3078 C C B SER A 1 163 ? -0.964 55.431 7.807 0.24 9.08 163 SER A C 1
ATOM 3079 O O A SER A 1 163 ? -0.549 53.444 9.685 0.76 9.81 163 SER A O 1
ATOM 3080 O O B SER A 1 163 ? -0.621 54.510 8.550 0.24 9.41 163 SER A O 1
ATOM 3095 N N A GLY A 1 164 ? -2.592 54.371 9.509 0.76 8.96 164 GLY A N 1
ATOM 3096 N N B GLY A 1 164 ? -2.194 55.558 7.317 0.24 8.47 164 GLY A N 1
ATOM 3097 C CA A GLY A 1 164 ? -3.249 53.141 9.858 0.76 8.08 164 GLY A CA 1
ATOM 3098 C CA B GLY A 1 164 ? -3.232 54.629 7.685 0.24 8.07 164 GLY A CA 1
ATOM 3099 C C A GLY A 1 164 ? -3.136 52.083 8.786 0.76 7.60 164 GLY A C 1
ATOM 3100 C C B GLY A 1 164 ? -3.083 53.240 7.104 0.24 6.95 164 GLY A C 1
ATOM 3101 O O A GLY A 1 164 ? -3.179 50.885 9.118 0.76 7.82 164 GLY A O 1
ATOM 3102 O O B GLY A 1 164 ? -3.842 52.354 7.499 0.24 7.89 164 GLY A O 1
ATOM 3109 N N A LEU A 1 165 ? -2.998 52.510 7.524 0.76 7.40 165 LEU A N 1
ATOM 3110 N N B LEU A 1 165 ? -2.178 53.012 6.160 0.24 5.63 165 LEU A N 1
ATOM 3111 C CA A LEU A 1 165 ? -2.676 51.590 6.443 0.76 7.88 165 LEU A CA 1
ATOM 3112 C CA B LEU A 1 165 ? -2.029 51.672 5.616 0.24 5.93 165 LEU A CA 1
ATOM 3113 C C A LEU A 1 165 ? -1.330 50.864 6.707 0.76 8.01 165 LEU A C 1
ATOM 3114 C C B LEU A 1 165 ? -1.042 50.887 6.393 0.24 7.55 165 LEU A C 1
ATOM 3115 O O A LEU A 1 165 ? -1.246 49.649 6.548 0.76 7.86 165 LEU A O 1
ATOM 3116 O O B LEU A 1 165 ? -0.940 49.669 6.268 0.24 7.70 165 LEU A O 1
ATOM 3147 N N . ALA A 1 166 ? -0.262 51.583 7.143 1.00 7.59 166 ALA A N 1
ATOM 3148 C CA . ALA A 1 166 ? 0.998 50.964 7.539 1.00 7.80 166 ALA A CA 1
ATOM 3149 C C . ALA A 1 166 ? 0.802 49.886 8.586 1.00 6.69 166 ALA A C 1
ATOM 3150 O O . ALA A 1 166 ? 1.316 48.775 8.442 1.00 6.53 166 ALA A O 1
ATOM 3157 N N . GLU A 1 167 ? 0.104 50.201 9.682 1.00 6.11 167 GLU A N 1
ATOM 3158 C CA . GLU A 1 167 ? -0.059 49.188 10.723 1.00 6.06 167 GLU A CA 1
ATOM 3159 C C . GLU A 1 167 ? -0.854 48.004 10.207 1.00 5.27 167 GLU A C 1
ATOM 3160 O O . GLU A 1 167 ? -0.550 46.849 10.530 1.00 5.95 167 GLU A O 1
ATOM 3172 N N . TYR A 1 168 ? -1.890 48.259 9.401 1.00 5.41 168 TYR A N 1
ATOM 3173 C CA . TYR A 1 168 ? -2.682 47.197 8.800 1.00 5.35 168 TYR A CA 1
ATOM 3174 C C . TYR A 1 168 ? -1.805 46.263 7.977 1.00 5.18 168 TYR A C 1
ATOM 3175 O O . TYR A 1 168 ? -1.905 45.034 8.063 1.00 5.50 168 TYR A O 1
ATOM 3193 N N . LEU A 1 169 ? -0.960 46.839 7.103 1.00 5.10 169 LEU A N 1
ATOM 3194 C CA . LEU A 1 169 ? -0.143 46.026 6.212 1.00 5.44 169 LEU A CA 1
ATOM 3195 C C . LEU A 1 169 ? 0.950 45.288 6.969 1.00 5.46 169 LEU A C 1
ATOM 3196 O O . LEU A 1 169 ? 1.290 44.155 6.612 1.00 6.15 169 LEU A O 1
ATOM 3212 N N . PHE A 1 170 ? 1.529 45.901 8.003 1.00 5.37 170 PHE A N 1
ATOM 3213 C CA . PHE A 1 170 ? 2.516 45.221 8.829 1.00 5.44 170 PHE A CA 1
ATOM 3214 C C . PHE A 1 170 ? 1.900 44.038 9.539 1.00 5.17 170 PHE A C 1
ATOM 3215 O O . PHE A 1 170 ? 2.480 42.947 9.626 1.00 5.81 170 PHE A O 1
ATOM 3232 N N . ASP A 1 171 ? 0.688 44.238 10.080 1.00 5.41 171 ASP A N 1
ATOM 3233 C CA . ASP A 1 171 ? -0.064 43.163 10.700 1.00 5.71 171 ASP A CA 1
ATOM 3234 C C . ASP A 1 171 ? -0.228 41.993 9.748 1.00 5.49 171 ASP A C 1
ATOM 3235 O O . ASP A 1 171 ? -0.035 40.837 10.134 1.00 6.59 171 ASP A O 1
ATOM 3244 N N . LYS A 1 172 ? -0.561 42.273 8.483 1.00 5.72 172 LYS A N 1
ATOM 3245 C CA A LYS A 1 172 ? -0.767 41.192 7.515 0.64 6.16 172 LYS A CA 1
ATOM 3246 C CA B LYS A 1 172 ? -0.776 41.206 7.523 0.36 6.47 172 LYS A CA 1
ATOM 3247 C C . LYS A 1 172 ? 0.529 40.536 7.110 1.00 6.47 172 LYS A C 1
ATOM 3248 O O . LYS A 1 172 ? 0.608 39.310 7.047 1.00 9.15 172 LYS A O 1
ATOM 3284 N N . HIS A 1 173 ? 1.530 41.320 6.751 1.00 6.06 173 HIS A N 1
ATOM 3285 C CA A HIS A 1 173 ? 2.680 40.770 6.046 0.65 6.39 173 HIS A CA 1
ATOM 3286 C CA B HIS A 1 173 ? 2.713 40.834 6.048 0.35 6.99 173 HIS A CA 1
ATOM 3287 C C . HIS A 1 173 ? 3.834 40.384 6.943 1.00 7.37 173 HIS A C 1
ATOM 3288 O O . HIS A 1 173 ? 4.625 39.544 6.517 1.00 10.66 173 HIS A O 1
ATOM 3314 N N . THR A 1 174 ? 4.057 41.034 8.057 1.00 6.47 174 THR A N 1
ATOM 3315 C CA . THR A 1 174 ? 5.098 40.642 8.997 1.00 6.20 174 THR A CA 1
ATOM 3316 C C . THR A 1 174 ? 4.551 39.738 10.083 1.00 6.31 174 THR A C 1
ATOM 3317 O O . THR A 1 174 ? 5.141 38.704 10.393 1.00 9.65 174 THR A O 1
ATOM 3328 N N . LEU A 1 175 ? 3.444 40.102 10.716 1.00 6.50 175 LEU A N 1
ATOM 3329 C CA . LEU A 1 175 ? 2.938 39.349 11.835 1.00 6.91 175 LEU A CA 1
ATOM 3330 C C . LEU A 1 175 ? 1.987 38.239 11.425 1.00 8.03 175 LEU A C 1
ATOM 3331 O O . LEU A 1 175 ? 1.615 37.415 12.256 1.00 11.05 175 LEU A O 1
ATOM 3347 N N A GLY A 1 176 ? 1.583 38.183 10.177 0.48 10.69 176 GLY A N 1
ATOM 3348 N N B GLY A 1 176 ? 1.448 38.261 10.234 0.52 10.07 176 GLY A N 1
ATOM 3349 C CA A GLY A 1 176 ? 0.566 37.268 9.740 0.48 13.10 176 GLY A CA 1
ATOM 3350 C CA B GLY A 1 176 ? 0.584 37.187 9.799 0.52 12.84 176 GLY A CA 1
ATOM 3351 C C A GLY A 1 176 ? 1.187 36.101 9.024 0.48 17.88 176 GLY A C 1
ATOM 3352 C C B GLY A 1 176 ? 1.402 35.931 9.607 0.52 16.78 176 GLY A C 1
ATOM 3353 O O A GLY A 1 176 ? 0.487 35.136 8.795 0.48 19.90 176 GLY A O 1
ATOM 3354 O O B GLY A 1 176 ? 2.540 36.075 9.169 0.52 19.22 176 GLY A O 1
#

Secondary structure (DSSP, 8-state):
--TT--S--HHHHHHHHHHHHHHHHHHHHHHHHHHHHTSTTT--HHHHHHHHHHHHHHHHHHHHHHHHHHHHT--------PPPS-S---SHHHHHHHHHHHHHHHHHHHHHHHHHHHHTT-HHHHHHHIIIIIHHHHHHHHHHHHHHHHHHHHTTTT-HHHHHHHHHHT--

Radius of gyration: 18.09 Å; Cα contacts (8 Å, |Δi|>4): 233; chains: 1; bounding box: 45×40×48 Å

Foldseek 3Di:
DDPQADLQDPVLLVLLLVLLLLLLLQLQLLQLQLVLCVDPVNPLNLSNVVSNVVSVVSNVVSVVSVVVCVNNPHDHDHDDRDHDPDNHQPHSLSSLVVNLVSLVVSLVSLVVSLVVCVVSVNVVSNCCSVVPPNVVSVVSNVVSVVLNVQLVVQPPPVDPVRRNVCSVPVRD

InterPro domains:
  IPR001519 Ferritin [PTHR11431] (5-179)
  IPR008331 Ferritin/DPS domain [PF00210] (19-159)
  IPR009040 Ferritin-like diiron domain [PS50905] (11-160)
  IPR009078 Ferritin-like superfamily [SSF47240] (2-177)
  IPR012347 Ferritin-like [G3DSA:1.20.1260.10] (1-183)
  IPR014034 Ferritin, conserved site [PS00204] (127-147)
  IPR014034 Ferritin, conserved site [PS00540] (62-80)

Nearest PDB structures (foldseek):
  6wyh-assembly1_D-5  TM=1.003E+00  e=3.675E-24  Homo sapiens
  8w92-assembly1_A  TM=1.002E+00  e=6.523E-24  Homo sapiens
  7rrp-assembly1_A  TM=1.001E+00  e=6.523E-24  Homo sapiens
  2iu2-assembly1_A  TM=1.001E+00  e=3.012E-23  Homo sapiens
  5jkl-assembly1_B  TM=1.002E+00  e=3.476E-23  Homo sapiens

Organism: Homo sapiens (NCBI:txid9606)